Protein AF-A0A256ZTX9-F1 (afdb_monomer_lite)

pLDDT: mean 87.49, std 14.95, range [33.34, 98.69]

Foldseek 3Di:
DCCLLVCLVVQLCVLLPPPCVVVPDPDQLVVVLVVSVCSCQVDPVSVVSLLVVVVVQCVPVLSVVLLLQLLVQCQVVFKDAQVVSQQVSLCSNPVDGADPVDVVSVVVVVSVQSSCCSSLQWVVCCCRPVRMTHGFLLNLLLSVCVVPCPPVDSSVQSHRQQAAPADDAPSLPPPSLVSLLCCLQPHDAPPAQAAEEEEEEADQGTLRCPDPLNVLLVVLCVVVVVPRRYFYWYCDPPNLIDRNSNSRGPPNRHHDDDLVRQDPVSLVVSLQSNLSSCQPHVQVRYNAYEYAYPPSSVVSNCSSCVPPPHHYHYFHHDPVRSVVVSVVSVVSVVD

Radius of gyration: 20.47 Å; chains: 1; bounding box: 55×44×55 Å

Sequence (335 aa):
MKTLTNIMACELVNKLDHDMRNCKKKYRVKSIFYSLLRGIYSSKRKYMLYKDLIKKILNVKQNKRIIITTLNVLASIGPTIKDEVFPILYEKLFSESFHWGKEIHRDKVRRLLNALALLLFIDPYEYFIDKKVILTSMSYVYHHHFQWGNPSNPHIALTFPGEIVLRGNNLFFNEHVKTYHNYLINYWKPLKRKMIALFTPCSGVKPIPRSFMNVKIDGILRKYGLEGYVDRYIVSEPLALIPYRFAYYFPAAHYDYHPSMVSPEERRVYVELLRKVIEDKIARNYDRIVYSLPRFHKRIFEEAISGLDVEAVYVPYNVYYLPKLKETLLRLVRE

Secondary structure (DSSP, 8-state):
-HHHHHHHHHHHHHHTT--GGGTTS---HHHHHHHHHHHHTS-HHHHHHHHHHHHHHHHSHHHHHHHHHHHHHHHHH-SEEHHHHHHHHHHHHHSS---TT-HHHHHHHHHHHHHHHHTTSB-HHHHHHS-EE-B-HHHHHHHHHHHH--SS-GGGGGSPTT---B-SS-GGGSHHHHHHHHIIIII----S--SEEEEEE--SSSSGGGSHHHHHHHHHHHHTTGGGTEEEEEEETTTEEEEGGGTTSTTTTSB---GGG--HHHHHHHHHHHHHHIIIIITTT-SEEEE---HHHHHHHHHHHTTS---EEE---SGGGHHHHHHHHHHHTT-

Structure (mmCIF, N/CA/C/O backbone):
data_AF-A0A256ZTX9-F1
#
_entry.id   AF-A0A256ZTX9-F1
#
loop_
_atom_site.group_PDB
_atom_site.id
_atom_site.type_symbol
_atom_site.label_atom_id
_atom_site.label_alt_id
_atom_site.label_comp_id
_atom_site.label_asym_id
_atom_site.label_entity_id
_atom_site.label_seq_id
_atom_site.pdbx_PDB_ins_code
_atom_site.Cartn_x
_atom_site.Cartn_y
_atom_site.Cartn_z
_atom_site.occupancy
_atom_site.B_iso_or_equiv
_atom_site.auth_seq_id
_atom_site.auth_comp_id
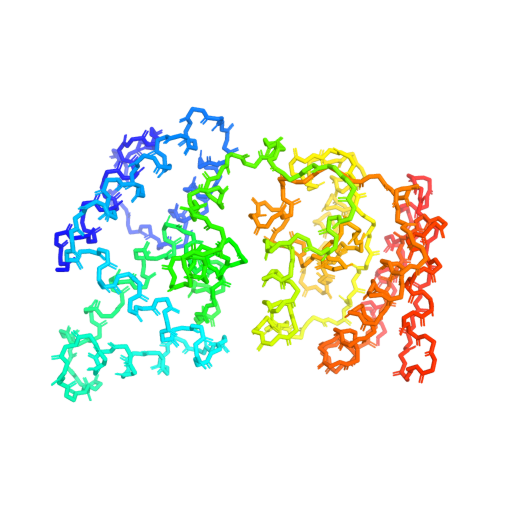_atom_site.auth_asym_id
_atom_site.auth_atom_id
_atom_site.pdbx_PDB_model_num
ATOM 1 N N . MET A 1 1 ? -17.577 4.996 23.615 1.00 47.19 1 MET A N 1
ATOM 2 C CA . MET A 1 1 ? -17.444 4.926 22.135 1.00 47.19 1 MET A CA 1
ATOM 3 C C . MET A 1 1 ? -18.195 6.023 21.383 1.00 47.19 1 MET A C 1
ATOM 5 O O . MET A 1 1 ? -17.583 6.613 20.501 1.00 47.19 1 MET A O 1
ATOM 9 N N . LYS A 1 2 ? -19.450 6.373 21.726 1.00 35.81 2 LYS A N 1
ATOM 10 C CA . LYS A 1 2 ? -20.123 7.571 21.161 1.00 35.81 2 LYS A CA 1
ATOM 11 C C . LYS A 1 2 ? -19.244 8.831 21.259 1.00 35.81 2 LYS A C 1
ATOM 13 O O . LYS A 1 2 ? -19.060 9.512 20.260 1.00 35.81 2 LYS A O 1
ATOM 18 N N . THR A 1 3 ? -18.603 9.040 22.408 1.00 41.06 3 THR A N 1
ATOM 19 C CA . THR A 1 3 ? -17.655 10.137 22.670 1.00 41.06 3 THR A CA 1
ATOM 20 C C . THR A 1 3 ? -16.427 10.085 21.757 1.00 41.06 3 THR A C 1
ATOM 22 O O . THR A 1 3 ? -16.122 11.073 21.111 1.00 41.06 3 THR A O 1
ATOM 25 N N . LEU A 1 4 ? -15.784 8.920 21.604 1.00 44.69 4 LEU A N 1
ATOM 26 C CA . LEU A 1 4 ? -14.630 8.741 20.711 1.00 44.69 4 LEU A CA 1
ATOM 27 C C . LEU A 1 4 ? -14.991 9.079 19.254 1.00 44.69 4 LEU A C 1
ATOM 29 O O . LEU A 1 4 ? -14.330 9.891 18.627 1.00 44.69 4 LEU A O 1
ATOM 33 N N . THR A 1 5 ? -16.094 8.536 18.738 1.00 48.38 5 THR A N 1
ATOM 34 C CA . THR A 1 5 ? -16.492 8.738 17.330 1.00 48.38 5 THR A CA 1
ATOM 35 C C . THR A 1 5 ? -16.974 10.157 17.020 1.00 48.38 5 THR A C 1
ATOM 37 O O . THR A 1 5 ? -16.633 10.695 15.970 1.00 48.38 5 THR A O 1
ATOM 40 N N . ASN A 1 6 ? -17.759 10.767 17.916 1.00 44.19 6 ASN A N 1
ATOM 41 C CA . ASN A 1 6 ? -18.287 12.118 17.709 1.00 44.19 6 ASN A CA 1
ATOM 42 C C . ASN A 1 6 ? -17.194 13.180 17.893 1.00 44.19 6 ASN A C 1
ATOM 44 O O . ASN A 1 6 ? -17.132 14.112 17.100 1.00 44.19 6 ASN A O 1
ATOM 48 N N . ILE A 1 7 ? -16.284 13.005 18.861 1.00 48.44 7 ILE A N 1
ATOM 49 C CA . ILE A 1 7 ? -15.103 13.870 19.005 1.00 48.44 7 ILE A CA 1
ATOM 50 C C . ILE A 1 7 ? -14.217 13.742 17.765 1.00 48.44 7 ILE A C 1
ATOM 52 O O . ILE A 1 7 ? -13.800 14.748 17.211 1.00 48.44 7 ILE A O 1
ATOM 56 N N . MET A 1 8 ? -13.983 12.525 17.269 1.00 53.59 8 MET A N 1
ATOM 57 C CA . MET A 1 8 ? -13.103 12.308 16.120 1.00 53.59 8 MET A CA 1
ATOM 58 C C . MET A 1 8 ? -13.652 12.874 14.813 1.00 53.59 8 MET A C 1
ATOM 60 O O . MET A 1 8 ? -12.899 13.492 14.074 1.00 53.59 8 MET A O 1
ATOM 64 N N . ALA A 1 9 ? -14.939 12.695 14.514 1.00 51.84 9 ALA A N 1
ATOM 65 C CA . ALA A 1 9 ? -15.516 13.237 13.286 1.00 51.84 9 ALA A CA 1
ATOM 66 C C . ALA A 1 9 ? -15.672 14.766 13.357 1.00 51.84 9 ALA A C 1
ATOM 68 O O . ALA A 1 9 ? -15.305 15.455 12.410 1.00 51.84 9 ALA A O 1
ATOM 69 N N . CYS A 1 10 ? -16.156 15.311 14.478 1.00 47.59 10 CYS A N 1
ATOM 70 C CA . CYS A 1 10 ? -16.365 16.752 14.612 1.00 47.59 10 CYS A CA 1
ATOM 71 C C . CYS A 1 10 ? -15.050 17.529 14.783 1.00 47.59 10 CYS A C 1
ATOM 73 O O . CYS A 1 10 ? -14.884 18.552 14.128 1.00 47.59 10 CYS A O 1
ATOM 75 N N . GLU A 1 11 ? -14.085 17.065 15.591 1.00 52.06 11 GLU A N 1
ATOM 76 C CA . GLU A 1 11 ? -12.797 17.768 15.740 1.00 52.06 11 GLU A CA 1
ATOM 77 C C . GLU A 1 11 ? -11.975 17.730 14.447 1.00 52.06 11 GLU A C 1
ATOM 79 O O . GLU A 1 11 ? -11.360 18.734 14.094 1.00 52.06 11 GLU A O 1
ATOM 84 N N . LEU A 1 12 ? -11.967 16.604 13.725 1.00 54.59 12 LEU A N 1
ATOM 85 C CA . LEU A 1 12 ? -11.179 16.452 12.499 1.00 54.59 12 LEU A CA 1
ATOM 86 C C . LEU A 1 12 ? -11.768 17.290 11.357 1.00 54.59 12 LEU A C 1
ATOM 88 O O . LEU A 1 12 ? -11.018 17.910 10.609 1.00 54.59 12 LEU A O 1
ATOM 92 N N . VAL A 1 13 ? -13.096 17.392 11.261 1.00 52.62 13 VAL A N 1
ATOM 93 C CA . VAL A 1 13 ? -13.739 18.241 10.252 1.00 52.62 13 VAL A CA 1
ATOM 94 C C . VAL A 1 13 ? -13.644 19.732 10.607 1.00 52.62 13 VAL A C 1
ATOM 96 O O . VAL A 1 13 ? -13.276 20.525 9.742 1.00 52.62 13 VAL A O 1
ATOM 99 N N . ASN A 1 14 ? -13.859 20.112 11.873 1.00 54.53 14 ASN A N 1
ATOM 100 C CA . ASN A 1 14 ? -13.763 21.512 12.306 1.00 54.53 14 ASN A CA 1
ATOM 101 C C . ASN A 1 14 ? -12.328 22.059 12.213 1.00 54.53 14 ASN A C 1
ATOM 103 O O . ASN A 1 14 ? -12.133 23.212 11.845 1.00 54.53 14 ASN A O 1
ATOM 107 N N . LYS A 1 15 ? -11.302 21.250 12.524 1.00 55.34 15 LYS A N 1
ATOM 108 C CA . LYS A 1 15 ? -9.894 21.694 12.486 1.00 55.34 15 LYS A CA 1
ATOM 109 C C . LYS A 1 15 ? -9.282 21.723 11.085 1.00 55.34 15 LYS A C 1
ATOM 111 O O . LYS A 1 15 ? -8.284 22.410 10.886 1.00 55.34 15 LYS A O 1
ATOM 116 N N . LEU A 1 16 ? -9.827 20.973 10.124 1.00 54.38 16 LEU A N 1
ATOM 117 C CA . LEU A 1 16 ? -9.295 20.918 8.754 1.00 54.38 16 LEU A CA 1
ATOM 118 C C . LEU A 1 16 ? -9.885 21.981 7.814 1.00 54.38 16 LEU A C 1
ATOM 120 O O . LEU A 1 16 ? -9.544 21.979 6.625 1.00 54.38 16 LEU A O 1
ATOM 124 N N . ASP A 1 17 ? -10.680 22.907 8.358 1.00 52.22 17 ASP A N 1
ATOM 125 C CA . ASP A 1 17 ? -11.277 24.042 7.645 1.00 52.22 17 ASP A CA 1
ATOM 126 C C . ASP A 1 17 ? -12.155 23.584 6.470 1.00 52.22 17 ASP A C 1
ATOM 128 O O . ASP A 1 17 ? -12.058 24.066 5.343 1.00 52.22 17 ASP A O 1
ATOM 132 N N . HIS A 1 18 ? -12.960 22.547 6.716 1.00 48.78 18 HIS A N 1
ATOM 133 C CA . HIS A 1 18 ? -14.013 22.128 5.797 1.00 48.78 18 HIS A CA 1
ATOM 134 C C . HIS A 1 18 ? -15.318 22.774 6.247 1.00 48.78 18 HIS A C 1
ATOM 136 O O . HIS A 1 18 ? -15.814 22.475 7.333 1.00 48.78 18 HIS A O 1
ATOM 142 N N . ASP A 1 19 ? -15.868 23.662 5.415 1.00 42.22 19 ASP A N 1
ATOM 143 C CA . ASP A 1 19 ? -17.111 24.369 5.717 1.00 42.22 19 ASP A CA 1
ATOM 144 C C . ASP A 1 19 ? -18.294 23.386 5.777 1.00 42.22 19 ASP A C 1
ATOM 146 O O . ASP A 1 19 ? -18.901 23.005 4.772 1.00 42.22 19 ASP A O 1
ATOM 150 N N . MET A 1 20 ? -18.617 22.949 6.993 1.00 40.97 20 MET A N 1
ATOM 151 C CA . MET A 1 20 ? -19.769 22.100 7.281 1.00 40.97 20 MET A CA 1
ATOM 152 C C . MET A 1 20 ? -21.097 22.863 7.299 1.00 40.97 20 MET A C 1
ATOM 154 O O . MET A 1 20 ? -22.134 22.242 7.544 1.00 40.97 20 MET A O 1
ATOM 158 N N . ARG A 1 21 ? -21.143 24.175 7.015 1.00 41.38 21 ARG A N 1
ATOM 159 C CA . ARG A 1 21 ? -22.412 24.933 7.025 1.00 41.38 21 ARG A CA 1
ATOM 160 C C . ARG A 1 21 ? -23.435 24.414 6.001 1.00 41.38 21 ARG A C 1
ATOM 162 O O . ARG A 1 21 ? -24.628 24.650 6.161 1.00 41.38 21 ARG A O 1
ATOM 169 N N . ASN A 1 22 ? -23.007 23.581 5.044 1.00 38.38 22 ASN A N 1
ATOM 170 C CA . ASN A 1 22 ? -23.867 22.846 4.105 1.00 38.38 22 ASN A CA 1
ATOM 171 C C . ASN A 1 22 ? -24.185 21.377 4.491 1.00 38.38 22 ASN A C 1
ATOM 173 O O . ASN A 1 22 ? -24.780 20.641 3.699 1.00 38.38 22 ASN A O 1
ATOM 177 N N . CYS A 1 23 ? -23.851 20.916 5.702 1.00 39.03 23 CYS A N 1
ATOM 178 C CA . CYS A 1 23 ? -24.039 19.523 6.147 1.00 39.03 23 CYS A CA 1
ATOM 179 C C . CYS A 1 23 ? -25.482 19.110 6.489 1.00 39.03 23 CYS A C 1
ATOM 181 O O . CYS A 1 23 ? -25.696 18.018 7.013 1.00 39.03 23 CYS A O 1
ATOM 183 N N . LYS A 1 24 ? -26.488 19.919 6.125 1.00 33.34 24 LYS A N 1
ATOM 184 C CA . LYS A 1 24 ? -27.908 19.519 6.148 1.00 33.34 24 LYS A CA 1
ATOM 185 C C . LYS A 1 24 ? -28.294 18.549 5.017 1.00 33.34 24 LYS A C 1
ATOM 187 O O . LYS A 1 24 ? -29.383 17.984 5.053 1.00 33.34 24 LYS A O 1
ATOM 192 N N . LYS A 1 25 ? -27.427 18.310 4.024 1.00 34.78 25 LYS A N 1
ATOM 193 C CA . LYS A 1 25 ? -27.652 17.296 2.976 1.00 34.78 25 LYS A CA 1
ATOM 194 C C . LYS A 1 25 ? -26.963 15.978 3.349 1.00 34.78 25 LYS A C 1
ATOM 196 O O . LYS A 1 25 ? -25.811 15.986 3.772 1.00 34.78 25 LYS A O 1
ATOM 201 N N . LYS A 1 26 ? -27.669 14.848 3.178 1.00 34.09 26 LYS A N 1
ATOM 202 C CA . LYS A 1 26 ? -27.170 13.464 3.342 1.00 34.09 26 LYS A CA 1
ATOM 203 C C . LYS A 1 26 ? -25.930 13.226 2.462 1.00 34.09 26 LYS A C 1
ATOM 205 O O . LYS A 1 26 ? -26.033 12.676 1.368 1.00 34.09 26 LYS A O 1
ATOM 210 N N . TYR A 1 27 ? -24.748 13.624 2.918 1.00 41.84 27 TYR A N 1
ATOM 211 C CA . TYR A 1 27 ? -23.507 13.236 2.263 1.00 41.84 27 TYR A CA 1
ATOM 212 C C . TYR A 1 27 ? -23.280 11.744 2.506 1.00 41.84 27 TYR A C 1
ATOM 214 O O . TYR A 1 27 ? -23.277 11.270 3.643 1.00 41.84 27 TYR A O 1
ATOM 222 N N . ARG A 1 28 ? -23.086 10.982 1.426 1.00 54.12 28 ARG A N 1
ATOM 223 C CA . ARG A 1 28 ? -22.598 9.604 1.530 1.00 54.12 28 ARG A CA 1
ATOM 224 C C . ARG A 1 28 ? -21.221 9.680 2.195 1.00 54.12 28 ARG A C 1
ATOM 226 O O . ARG A 1 28 ? -20.366 10.396 1.695 1.00 54.12 28 ARG A O 1
ATOM 233 N N . VAL A 1 29 ? -20.989 8.944 3.285 1.00 55.72 29 VAL A N 1
ATOM 234 C CA . VAL A 1 29 ? -19.735 8.946 4.084 1.00 55.72 29 VAL A CA 1
ATOM 235 C C . VAL A 1 29 ? -18.460 8.936 3.215 1.00 55.72 29 VAL A C 1
ATOM 237 O O . VAL A 1 29 ? -17.474 9.596 3.536 1.00 55.72 29 VAL A O 1
ATOM 240 N N . LYS A 1 30 ? -18.527 8.277 2.051 1.00 56.72 30 LYS A N 1
ATOM 241 C CA . LYS A 1 30 ? -17.509 8.278 0.994 1.00 56.72 30 LYS A CA 1
ATOM 242 C C . LYS A 1 30 ? -17.054 9.683 0.550 1.00 56.72 30 LYS A C 1
ATOM 244 O O . LYS A 1 30 ? -15.856 9.901 0.433 1.00 56.72 30 LYS A O 1
ATOM 249 N N . SER A 1 31 ? -17.952 10.642 0.303 1.00 58.94 31 SER A N 1
ATOM 250 C CA . SER A 1 31 ? -17.576 11.980 -0.196 1.00 58.94 31 SER A CA 1
ATOM 251 C C . SER A 1 31 ? -16.838 12.812 0.853 1.00 58.94 31 SER A C 1
ATOM 253 O O . SER A 1 31 ? -15.860 13.478 0.526 1.00 58.94 31 SER A O 1
ATOM 255 N N . ILE A 1 32 ? -17.262 12.724 2.118 1.00 60.75 32 ILE A N 1
ATOM 256 C CA . ILE A 1 32 ? -16.568 13.349 3.253 1.00 60.75 32 ILE A CA 1
ATOM 257 C C . ILE A 1 32 ? -15.152 12.780 3.352 1.00 60.75 32 ILE A C 1
ATOM 259 O O . ILE A 1 32 ? -14.188 13.525 3.496 1.00 60.75 32 ILE A O 1
ATOM 263 N N . PHE A 1 33 ? -15.018 11.464 3.193 1.00 64.94 33 PHE A N 1
ATOM 264 C CA . PHE A 1 33 ? -13.734 10.790 3.257 1.00 64.94 33 PHE A CA 1
ATOM 265 C C . PHE A 1 33 ? -12.734 11.274 2.181 1.00 64.94 33 PHE A C 1
ATOM 267 O O . PHE A 1 33 ? -11.605 11.628 2.520 1.00 64.94 33 PHE A O 1
ATOM 274 N N . TYR A 1 34 ? -13.137 11.365 0.907 1.00 66.50 34 TYR A N 1
ATOM 275 C CA . TYR A 1 34 ? -12.256 11.884 -0.154 1.00 66.50 34 TYR A CA 1
ATOM 276 C C . TYR A 1 34 ? -11.759 13.301 0.141 1.00 66.50 34 TYR A C 1
ATOM 278 O O . TYR A 1 34 ? -10.576 13.602 -0.034 1.00 66.50 34 TYR A O 1
ATOM 286 N N . SER A 1 35 ? -12.663 14.163 0.602 1.00 66.31 35 SER A N 1
ATOM 287 C CA . SER A 1 35 ? -12.345 15.543 0.966 1.00 66.31 35 SER A CA 1
ATOM 288 C C . SER A 1 35 ? -11.410 15.623 2.173 1.00 66.31 35 SER A C 1
ATOM 290 O O . SER A 1 35 ? -10.512 16.467 2.195 1.00 66.31 35 SER A O 1
ATOM 292 N N . LEU A 1 36 ? -11.573 14.725 3.149 1.00 68.31 36 LEU A N 1
ATOM 293 C CA . LEU A 1 36 ? -10.703 14.625 4.318 1.00 68.31 36 LEU A CA 1
ATOM 294 C C . LEU A 1 36 ? -9.305 14.135 3.951 1.00 68.31 36 LEU A C 1
ATOM 296 O O . LEU A 1 36 ? -8.336 14.786 4.324 1.00 68.31 36 LEU A O 1
ATOM 300 N N . LEU A 1 37 ? -9.178 13.055 3.174 1.00 70.88 37 LEU A N 1
ATOM 301 C CA . LEU A 1 37 ? -7.869 12.550 2.749 1.00 70.88 37 LEU A CA 1
ATOM 302 C C . LEU A 1 37 ? -7.106 13.609 1.936 1.00 70.88 37 LEU A C 1
ATOM 304 O O . LEU A 1 37 ? -5.928 13.859 2.194 1.00 70.88 37 LEU A O 1
ATOM 308 N N . ARG A 1 38 ? -7.785 14.289 0.999 1.00 74.75 38 ARG A N 1
ATOM 309 C CA . ARG A 1 38 ? -7.191 15.411 0.255 1.00 74.75 38 ARG A CA 1
ATOM 310 C C . ARG A 1 38 ? -6.769 16.548 1.185 1.00 74.75 38 ARG A C 1
ATOM 312 O O . ARG A 1 38 ? -5.687 17.093 1.002 1.00 74.75 38 ARG A O 1
ATOM 319 N N . GLY A 1 39 ? -7.589 16.877 2.184 1.00 77.00 39 GLY A N 1
ATOM 320 C CA . GLY A 1 39 ? -7.300 17.927 3.162 1.00 77.00 39 GLY A CA 1
ATOM 321 C C . GLY A 1 39 ? -6.134 17.600 4.100 1.00 77.00 39 GLY A C 1
ATOM 322 O O . GLY A 1 39 ? -5.304 18.468 4.352 1.00 77.00 39 GLY A O 1
ATOM 323 N N . ILE A 1 40 ? -6.023 16.354 4.576 1.00 83.00 40 ILE A N 1
ATOM 324 C CA . ILE A 1 40 ? -4.931 15.900 5.457 1.00 83.00 40 ILE A CA 1
ATOM 325 C C . ILE A 1 40 ? -3.574 16.100 4.770 1.00 83.00 40 ILE A C 1
ATOM 327 O O . ILE A 1 40 ? -2.631 16.579 5.394 1.00 83.00 40 ILE A O 1
ATOM 331 N N . TYR A 1 41 ? -3.482 15.785 3.476 1.00 83.31 41 TYR A N 1
ATOM 332 C CA . TYR A 1 41 ? -2.231 15.864 2.717 1.00 83.31 41 TYR A CA 1
ATOM 333 C C . TYR A 1 41 ? -2.044 17.165 1.921 1.00 83.31 41 TYR A C 1
ATOM 335 O O . TYR A 1 41 ? -1.040 17.297 1.211 1.00 83.31 41 TYR A O 1
ATOM 343 N N . SER A 1 42 ? -2.966 18.132 2.021 1.00 83.56 42 SER A N 1
ATOM 344 C CA . SER A 1 42 ? -2.886 19.371 1.233 1.00 83.56 42 SER A CA 1
ATOM 345 C C . SER A 1 42 ? -1.805 20.329 1.731 1.00 83.56 42 SER A C 1
ATOM 347 O O . SER A 1 42 ? -1.286 21.119 0.952 1.00 83.56 42 SER A O 1
ATOM 349 N N . SER A 1 43 ? -1.462 20.291 3.022 1.00 87.12 43 SER A N 1
ATOM 350 C CA . SER A 1 43 ? -0.361 21.080 3.577 1.00 87.12 43 SER A CA 1
ATOM 351 C C . SER A 1 43 ? 0.224 20.435 4.828 1.00 87.12 43 SER A C 1
ATOM 353 O O . SER A 1 43 ? -0.465 19.726 5.565 1.00 87.12 43 SER A O 1
ATOM 355 N N . LYS A 1 44 ? 1.495 20.743 5.111 1.00 89.62 44 LYS A N 1
ATOM 356 C CA . LYS A 1 44 ? 2.171 20.314 6.342 1.00 89.62 44 LYS A CA 1
ATOM 357 C C . LYS A 1 44 ? 1.410 20.768 7.592 1.00 89.62 44 LYS A C 1
ATOM 359 O O . LYS A 1 44 ? 1.237 19.982 8.516 1.00 89.62 44 LYS A O 1
ATOM 364 N N . ARG A 1 45 ? 0.866 21.994 7.595 1.00 89.94 45 ARG A N 1
ATOM 365 C CA . ARG A 1 45 ? 0.038 22.523 8.696 1.00 89.94 45 ARG A CA 1
ATOM 366 C C . ARG A 1 45 ? -1.184 21.642 8.975 1.00 89.94 45 ARG A C 1
ATOM 368 O O . ARG A 1 45 ? -1.396 21.261 10.122 1.00 89.94 45 ARG A O 1
ATOM 375 N N . LYS A 1 46 ? -1.973 21.299 7.948 1.00 88.06 46 LYS A N 1
ATOM 376 C CA . LYS A 1 46 ? -3.170 20.453 8.119 1.00 88.06 46 LYS A CA 1
ATOM 377 C C . LYS A 1 46 ? -2.806 19.044 8.587 1.00 88.06 46 LYS A C 1
ATOM 379 O O . LYS A 1 46 ? -3.474 18.499 9.463 1.00 88.06 46 LYS A O 1
ATOM 384 N N . TYR A 1 47 ? -1.706 18.493 8.083 1.00 89.81 47 TYR A N 1
ATOM 385 C CA . TYR A 1 47 ? -1.225 17.196 8.542 1.00 89.81 47 TYR A CA 1
ATOM 386 C C . TYR A 1 47 ? -0.770 17.201 10.007 1.00 89.81 47 TYR A C 1
ATOM 388 O O . TYR A 1 47 ? -1.034 16.247 10.734 1.00 89.81 47 TYR A O 1
ATOM 396 N N . MET A 1 48 ? -0.126 18.275 10.474 1.00 89.12 48 MET A N 1
ATOM 397 C CA . MET A 1 48 ? 0.258 18.394 11.884 1.00 89.12 48 MET A CA 1
ATOM 398 C C . MET A 1 48 ? -0.966 18.414 12.806 1.00 89.12 48 MET A C 1
ATOM 400 O O . MET A 1 48 ? -0.966 17.710 13.810 1.00 89.12 48 MET A O 1
ATOM 404 N N . LEU A 1 49 ? -2.053 19.093 12.420 1.00 87.94 49 LEU A N 1
ATOM 405 C CA . LEU A 1 49 ? -3.320 19.040 13.167 1.00 87.94 49 LEU A CA 1
ATOM 406 C C . LEU A 1 49 ? -3.885 17.615 13.254 1.00 87.94 49 LEU A C 1
ATOM 408 O O . LEU A 1 49 ? -4.367 17.198 14.308 1.00 87.94 49 LEU A O 1
ATOM 412 N N . TYR A 1 50 ? -3.803 16.858 12.158 1.00 88.50 50 TYR A N 1
ATOM 413 C CA . TYR A 1 50 ? -4.165 15.442 12.123 1.00 88.50 50 TYR A CA 1
ATOM 414 C C . TYR A 1 50 ? -3.278 14.597 13.058 1.00 88.50 50 TYR A C 1
ATOM 416 O O . TYR A 1 50 ? -3.789 13.815 13.863 1.00 88.50 50 TYR A O 1
ATOM 424 N N . LYS A 1 51 ? -1.955 14.795 13.017 1.00 88.44 51 LYS A N 1
ATOM 425 C CA . LYS A 1 51 ? -0.990 14.111 13.892 1.00 88.44 51 LYS A CA 1
ATOM 426 C C . LYS A 1 51 ? -1.257 14.405 15.371 1.00 88.44 51 LYS A C 1
ATOM 428 O O . LYS A 1 51 ? -1.250 13.485 16.190 1.00 88.44 51 LYS A O 1
ATOM 433 N N . ASP A 1 52 ? -1.515 15.662 15.715 1.00 87.62 52 ASP A N 1
ATOM 434 C CA . ASP A 1 52 ? -1.793 16.088 17.088 1.00 87.62 52 ASP A CA 1
ATOM 435 C C . ASP A 1 52 ? -3.127 15.541 17.596 1.00 87.62 52 ASP A C 1
ATOM 437 O O . ASP A 1 52 ? -3.232 15.139 18.756 1.00 87.62 52 ASP A O 1
ATOM 441 N N . LEU A 1 53 ? -4.132 15.439 16.723 1.00 86.06 53 LEU A N 1
ATOM 442 C CA . LEU A 1 53 ? -5.385 14.765 17.045 1.00 86.06 53 LEU A CA 1
ATOM 443 C C . LEU A 1 53 ? -5.159 13.282 17.371 1.00 86.06 53 LEU A C 1
ATOM 445 O O . LEU A 1 53 ? -5.655 12.811 18.394 1.00 86.06 53 LEU A O 1
ATOM 449 N N . ILE A 1 54 ? -4.373 12.558 16.564 1.00 87.62 54 ILE A N 1
ATOM 450 C CA . ILE A 1 54 ? -4.026 11.158 16.862 1.00 87.62 54 ILE A CA 1
ATOM 451 C C . ILE A 1 54 ? -3.338 11.054 18.223 1.00 87.62 54 ILE A C 1
ATOM 453 O O . ILE A 1 54 ? -3.737 10.232 19.048 1.00 87.62 54 ILE A O 1
ATOM 457 N N . LYS A 1 55 ? -2.346 11.911 18.495 1.00 86.62 55 LYS A N 1
ATOM 458 C CA . LYS A 1 55 ? -1.663 11.943 19.796 1.00 86.62 55 LYS A CA 1
ATOM 459 C C . LYS A 1 55 ? -2.641 12.187 20.946 1.00 86.62 55 LYS A C 1
ATOM 461 O O . LYS A 1 55 ? -2.636 11.430 21.910 1.00 86.62 55 LYS A O 1
ATOM 466 N N . LYS A 1 56 ? -3.525 13.184 20.829 1.00 86.62 56 LYS A N 1
ATOM 467 C CA . LYS A 1 56 ? -4.549 13.494 21.842 1.00 86.62 56 LYS A CA 1
ATOM 468 C C . LYS A 1 56 ? -5.456 12.290 22.112 1.00 86.62 56 LYS A C 1
ATOM 470 O O . LYS A 1 56 ? -5.702 11.961 23.269 1.00 86.62 56 LYS A O 1
ATOM 475 N N . ILE A 1 57 ? -5.922 11.611 21.062 1.00 84.50 57 ILE A N 1
ATOM 476 C CA . ILE A 1 57 ? -6.768 10.417 21.185 1.00 84.50 57 ILE A CA 1
ATOM 477 C C . ILE A 1 57 ? -6.022 9.301 21.917 1.00 84.50 57 ILE A C 1
ATOM 479 O O . ILE A 1 57 ? -6.584 8.696 22.829 1.00 84.50 57 ILE A O 1
ATOM 483 N N . LEU A 1 58 ? -4.770 9.045 21.536 1.00 84.38 58 LEU A N 1
ATOM 484 C CA . LEU A 1 58 ? -3.950 7.966 22.087 1.00 84.38 58 LEU A CA 1
ATOM 485 C C . LEU A 1 58 ? -3.388 8.265 23.484 1.00 84.38 58 LEU A C 1
ATOM 487 O O . LEU A 1 58 ? -3.020 7.330 24.188 1.00 84.38 58 LEU A O 1
ATOM 491 N N . ASN A 1 59 ? -3.365 9.523 23.927 1.00 85.44 59 ASN A N 1
ATOM 492 C CA . ASN A 1 59 ? -3.002 9.873 25.304 1.00 85.44 59 ASN A CA 1
ATOM 493 C C . ASN A 1 59 ? -4.075 9.448 26.320 1.00 85.44 59 ASN A C 1
ATOM 495 O O . ASN A 1 59 ? -3.779 9.248 27.496 1.00 85.44 59 ASN A O 1
ATOM 499 N N . VAL A 1 60 ? -5.320 9.243 25.880 1.00 85.62 60 VAL A N 1
ATOM 500 C CA . VAL A 1 60 ? -6.376 8.696 26.737 1.00 85.62 60 VAL A CA 1
ATOM 501 C C . VAL A 1 60 ? -6.196 7.180 26.856 1.00 85.62 60 VAL A C 1
ATOM 503 O O . VAL A 1 60 ? -6.417 6.446 25.890 1.00 85.62 60 VAL A O 1
ATOM 506 N N . LYS A 1 61 ? -5.857 6.691 28.061 1.00 86.31 61 LYS A N 1
ATOM 507 C CA . LYS A 1 61 ? -5.570 5.267 28.357 1.00 86.31 61 LYS A CA 1
ATOM 508 C C . LYS A 1 61 ? -6.611 4.303 27.773 1.00 86.31 61 LYS A C 1
ATOM 510 O O . LYS A 1 61 ? -6.249 3.307 27.149 1.00 86.31 61 LYS A O 1
ATOM 515 N N . GLN A 1 62 ? -7.898 4.620 27.926 1.00 84.12 62 GLN A N 1
ATOM 516 C CA . GLN A 1 62 ? -8.988 3.785 27.416 1.00 84.12 62 GLN A CA 1
ATOM 517 C C . GLN A 1 62 ? -9.026 3.730 25.882 1.00 84.12 62 GLN A C 1
ATOM 519 O O . GLN A 1 62 ? -9.165 2.653 25.306 1.00 84.12 62 GLN A O 1
ATOM 524 N N . ASN A 1 63 ? -8.868 4.872 25.207 1.00 85.56 63 ASN A N 1
ATOM 525 C CA . ASN A 1 63 ? -8.858 4.936 23.743 1.00 85.56 63 ASN A CA 1
ATOM 526 C C . ASN A 1 63 ? -7.658 4.182 23.178 1.00 85.56 63 ASN A C 1
ATOM 528 O O . ASN A 1 63 ? -7.804 3.399 22.244 1.00 85.56 63 ASN A O 1
ATOM 532 N N . LYS A 1 64 ? -6.489 4.385 23.791 1.00 86.31 64 LYS A N 1
ATOM 533 C CA . LYS A 1 64 ? -5.257 3.677 23.461 1.00 86.31 64 LYS A CA 1
ATOM 534 C C . LYS A 1 64 ? -5.452 2.166 23.537 1.00 86.31 64 LYS A C 1
ATOM 536 O O . LYS A 1 64 ? -5.167 1.474 22.567 1.00 86.31 64 LYS A O 1
ATOM 541 N N . ARG A 1 65 ? -6.011 1.661 24.644 1.00 87.62 65 ARG A N 1
ATOM 542 C CA . ARG A 1 65 ? -6.313 0.231 24.818 1.00 87.62 65 ARG A CA 1
ATOM 543 C C . ARG A 1 65 ? -7.225 -0.294 23.711 1.00 87.62 65 ARG A C 1
ATOM 545 O O . ARG A 1 65 ? -6.910 -1.324 23.124 1.00 87.62 65 ARG A O 1
ATOM 552 N N . ILE A 1 66 ? -8.321 0.406 23.413 1.00 88.88 66 ILE A N 1
ATOM 553 C CA . ILE A 1 66 ? -9.278 0.000 22.370 1.00 88.88 66 ILE A CA 1
ATOM 554 C C . ILE A 1 66 ? -8.602 -0.035 20.997 1.00 88.88 66 ILE A C 1
ATOM 556 O O . ILE A 1 66 ? -8.698 -1.044 20.301 1.00 88.88 66 ILE A O 1
ATOM 560 N N . ILE A 1 67 ? -7.900 1.035 20.613 1.00 90.19 67 ILE A N 1
ATOM 561 C CA . ILE A 1 67 ? -7.258 1.141 19.297 1.00 90.19 67 ILE A CA 1
ATOM 562 C C . ILE A 1 67 ? -6.192 0.061 19.148 1.00 90.19 67 ILE A C 1
ATOM 564 O O . ILE A 1 67 ? -6.261 -0.701 18.195 1.00 90.19 67 ILE A O 1
ATOM 568 N N . ILE A 1 68 ? -5.268 -0.075 20.102 1.00 90.06 68 ILE A N 1
ATOM 569 C CA . ILE A 1 68 ? -4.204 -1.082 20.017 1.00 90.06 68 ILE A CA 1
ATOM 570 C C . ILE A 1 68 ? -4.782 -2.497 19.999 1.00 90.06 68 ILE A C 1
ATOM 572 O O . ILE A 1 68 ? -4.392 -3.286 19.150 1.00 90.06 68 ILE A O 1
ATOM 576 N N . THR A 1 69 ? -5.771 -2.806 20.845 1.00 91.81 69 THR A N 1
ATOM 577 C CA . THR A 1 69 ? -6.444 -4.120 20.808 1.00 91.81 69 THR A CA 1
ATOM 578 C C . THR A 1 69 ? -7.062 -4.380 19.436 1.00 91.81 69 THR A C 1
ATOM 580 O O . THR A 1 69 ? -6.944 -5.477 18.902 1.00 91.81 69 THR A O 1
ATOM 583 N N . THR A 1 70 ? -7.672 -3.358 18.835 1.00 94.69 70 THR A N 1
ATOM 584 C CA . THR A 1 70 ? -8.258 -3.464 17.497 1.00 94.69 70 THR A CA 1
ATOM 585 C C . THR A 1 70 ? -7.189 -3.702 16.438 1.00 94.69 70 THR A C 1
ATOM 587 O O . THR A 1 70 ? -7.347 -4.605 15.628 1.00 94.69 70 THR A O 1
ATOM 590 N N . LEU A 1 71 ? -6.086 -2.946 16.457 1.00 94.88 71 LEU A N 1
ATOM 591 C CA . LEU A 1 71 ? -4.980 -3.142 15.516 1.00 94.88 71 LEU A CA 1
ATOM 592 C C . LEU A 1 71 ? -4.361 -4.538 15.664 1.00 94.88 71 LEU A C 1
ATOM 594 O O . LEU A 1 71 ? -4.121 -5.178 14.648 1.00 94.88 71 LEU A O 1
ATOM 598 N N . ASN A 1 72 ? -4.203 -5.046 16.894 1.00 93.38 72 ASN A N 1
ATOM 599 C CA . ASN A 1 72 ? -3.729 -6.411 17.151 1.00 93.38 72 ASN A CA 1
ATOM 600 C C . ASN A 1 72 ? -4.635 -7.452 16.479 1.00 93.38 72 ASN A C 1
ATOM 602 O O . ASN A 1 72 ? -4.143 -8.325 15.771 1.00 93.38 72 ASN A O 1
ATOM 606 N N . VAL A 1 73 ? -5.955 -7.349 16.685 1.00 95.12 73 VAL A N 1
ATOM 607 C CA . VAL A 1 73 ? -6.926 -8.278 16.085 1.00 95.12 73 VAL A CA 1
ATOM 608 C C . VAL A 1 73 ? -6.898 -8.178 14.565 1.00 95.12 73 VAL A C 1
ATOM 610 O O . VAL A 1 73 ? -6.852 -9.194 13.880 1.00 95.12 73 VAL A O 1
ATOM 613 N N . LEU A 1 74 ? -6.904 -6.959 14.022 1.00 95.94 74 LEU A N 1
ATOM 614 C CA . LEU A 1 74 ? -6.884 -6.752 12.577 1.00 95.94 74 LEU A CA 1
ATOM 615 C C . LEU A 1 74 ? -5.588 -7.257 11.942 1.00 95.94 74 LEU A C 1
ATOM 617 O O . LEU A 1 74 ? -5.641 -7.770 10.830 1.00 95.94 74 LEU A O 1
ATOM 621 N N . ALA A 1 75 ? -4.449 -7.133 12.628 1.00 94.19 75 ALA A N 1
ATOM 622 C CA . ALA A 1 75 ? -3.169 -7.672 12.182 1.00 94.19 75 ALA A CA 1
ATOM 623 C C . ALA A 1 75 ? -3.171 -9.207 12.185 1.00 94.19 75 ALA A C 1
ATOM 625 O O . ALA A 1 75 ? -2.643 -9.800 11.247 1.00 94.19 75 ALA A O 1
ATOM 626 N N . SER A 1 76 ? -3.795 -9.843 13.186 1.00 93.25 76 SER A N 1
ATOM 627 C CA . SER A 1 76 ? -3.834 -11.306 13.301 1.00 93.25 76 SER A CA 1
ATOM 628 C C . SER A 1 76 ? -4.791 -11.978 12.317 1.00 93.25 76 SER A C 1
ATOM 630 O O . SER A 1 76 ? -4.468 -13.040 11.802 1.00 93.25 76 SER A O 1
ATOM 632 N N . ILE A 1 77 ? -5.961 -11.388 12.048 1.00 94.31 77 ILE A N 1
ATOM 633 C CA . ILE A 1 77 ? -6.949 -11.992 11.130 1.00 94.31 77 ILE A CA 1
ATOM 634 C C . ILE A 1 77 ? -6.642 -11.712 9.651 1.00 94.31 77 ILE A C 1
ATOM 636 O O . ILE A 1 77 ? -7.212 -12.345 8.767 1.00 94.31 77 ILE A O 1
ATOM 640 N N . GLY A 1 78 ? -5.752 -10.758 9.367 1.00 93.19 78 GLY A N 1
ATOM 641 C CA . GLY A 1 78 ? -5.427 -10.354 8.003 1.00 93.19 78 GLY A CA 1
ATOM 642 C C . GLY A 1 78 ? -6.492 -9.458 7.346 1.00 93.19 78 GLY A C 1
ATOM 643 O O . GLY A 1 78 ? -7.508 -9.109 7.951 1.00 93.19 78 GLY A O 1
ATOM 644 N N . PRO A 1 79 ? -6.275 -9.044 6.085 1.00 93.38 79 PRO A N 1
ATOM 645 C CA . PRO A 1 79 ? -7.267 -8.290 5.328 1.00 93.38 79 PRO A CA 1
ATOM 646 C C . PRO A 1 79 ? -8.499 -9.148 5.014 1.00 93.38 79 PRO A C 1
ATOM 648 O O . PRO A 1 79 ? -8.381 -10.173 4.328 1.00 93.38 79 PRO A O 1
ATOM 651 N N . THR A 1 80 ? -9.679 -8.698 5.445 1.00 93.25 80 THR A N 1
ATOM 652 C CA . THR A 1 80 ? -10.941 -9.423 5.227 1.00 93.25 80 THR A CA 1
ATOM 653 C C . THR A 1 80 ? -12.143 -8.496 4.997 1.00 93.25 80 THR A C 1
ATOM 655 O O . THR A 1 80 ? -12.019 -7.269 5.036 1.00 93.25 80 THR A O 1
ATOM 658 N N . ILE A 1 81 ? -13.309 -9.068 4.693 1.00 93.38 81 ILE A N 1
ATOM 659 C CA . ILE A 1 81 ? -14.568 -8.344 4.554 1.00 93.38 81 ILE A CA 1
ATOM 660 C C . ILE A 1 81 ? -15.070 -7.845 5.912 1.00 93.38 81 ILE A C 1
ATOM 662 O O . ILE A 1 81 ? -14.906 -8.459 6.960 1.00 93.38 81 ILE A O 1
ATOM 666 N N . LYS A 1 82 ? -15.714 -6.687 5.886 1.00 92.25 82 LYS A N 1
ATOM 667 C CA . LYS A 1 82 ? -16.147 -5.923 7.051 1.00 92.25 82 LYS A CA 1
ATOM 668 C C . LYS A 1 82 ? -17.050 -6.722 7.980 1.00 92.25 82 LYS A C 1
ATOM 670 O O . LYS A 1 82 ? -16.911 -6.580 9.188 1.00 92.25 82 LYS A O 1
ATOM 675 N N . ASP A 1 83 ? -17.955 -7.525 7.438 1.00 93.50 83 ASP A N 1
ATOM 676 C CA . ASP A 1 83 ? -18.960 -8.221 8.242 1.00 93.50 83 ASP A CA 1
ATOM 677 C C . ASP A 1 83 ? -18.340 -9.353 9.083 1.00 93.50 83 ASP A C 1
ATOM 679 O O . ASP A 1 83 ? -18.771 -9.564 10.213 1.00 93.50 83 ASP A O 1
ATOM 683 N N . GLU A 1 84 ? -17.252 -9.977 8.615 1.00 95.00 84 GLU A N 1
ATOM 684 C CA . GLU A 1 84 ? -16.476 -10.966 9.386 1.00 95.00 84 GLU A CA 1
ATOM 685 C C . GLU A 1 84 ? -15.721 -10.334 10.563 1.00 95.00 84 GLU A C 1
ATOM 687 O O . GLU A 1 84 ? -15.520 -10.957 11.603 1.00 95.00 84 GLU A O 1
ATOM 69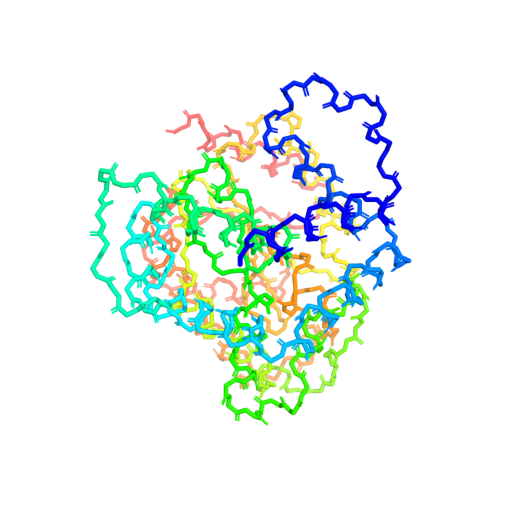2 N N . VAL A 1 85 ? -15.335 -9.062 10.438 1.00 96.06 85 VAL A N 1
ATOM 693 C CA . VAL A 1 85 ? -14.605 -8.341 11.490 1.00 96.06 85 VAL A CA 1
ATOM 694 C C . VAL A 1 85 ? -15.499 -8.022 12.693 1.00 96.06 85 VAL A C 1
ATOM 696 O O . VAL A 1 85 ? -15.010 -7.891 13.816 1.00 96.06 85 VAL A O 1
ATOM 699 N N . PHE A 1 86 ? -16.808 -7.871 12.478 1.00 95.88 86 PHE A N 1
ATOM 700 C CA . PHE A 1 86 ? -17.751 -7.428 13.507 1.00 95.88 86 PHE A CA 1
ATOM 701 C C . PHE A 1 86 ? -17.822 -8.351 14.728 1.00 95.88 86 PHE A C 1
ATOM 703 O O . PHE A 1 86 ? -17.606 -7.835 15.829 1.00 95.88 86 PHE A O 1
ATOM 710 N N . PRO A 1 87 ? -18.098 -9.662 14.582 1.00 96.94 87 PRO A N 1
ATOM 711 C CA . PRO A 1 87 ? -18.130 -10.574 15.722 1.00 96.94 87 PRO A CA 1
ATOM 712 C C . PRO A 1 87 ? -16.800 -10.599 16.472 1.00 96.94 87 PRO A C 1
ATOM 714 O O . PRO A 1 87 ? -16.774 -10.366 17.679 1.00 96.94 87 PRO A O 1
ATOM 717 N N . ILE A 1 88 ? -15.696 -10.748 15.736 1.00 97.12 88 ILE A N 1
ATOM 718 C CA . ILE A 1 88 ? -14.350 -10.902 16.298 1.00 97.12 88 ILE A CA 1
ATOM 719 C C . ILE A 1 88 ? -13.958 -9.676 17.133 1.00 97.12 88 ILE A C 1
ATOM 721 O O . ILE A 1 88 ? -13.506 -9.802 18.273 1.00 97.12 88 ILE A O 1
ATOM 725 N N . LEU A 1 89 ? -14.145 -8.465 16.592 1.00 95.12 89 LEU A N 1
ATOM 726 C CA . LEU A 1 89 ? -13.831 -7.243 17.331 1.00 95.12 89 LEU A CA 1
ATOM 727 C C . LEU A 1 89 ? -14.772 -7.018 18.508 1.00 95.12 89 LEU A C 1
ATOM 729 O O . LEU A 1 89 ? -14.317 -6.550 19.551 1.00 95.12 89 LEU A O 1
ATOM 733 N N . TYR A 1 90 ? -16.066 -7.302 18.352 1.00 93.12 90 TYR A N 1
ATOM 734 C CA . TYR A 1 90 ? -17.026 -7.094 19.429 1.00 93.12 90 TYR A CA 1
ATOM 735 C C . TYR A 1 90 ? -16.681 -7.967 20.637 1.00 93.12 90 TYR A C 1
ATOM 737 O O . TYR A 1 90 ? -16.507 -7.449 21.739 1.00 93.12 90 TYR A O 1
ATOM 745 N N . GLU A 1 91 ? -16.494 -9.264 20.414 1.00 95.62 91 GLU A N 1
ATOM 746 C CA . GLU A 1 91 ? -16.157 -10.218 21.468 1.00 95.62 91 GLU A CA 1
ATOM 747 C C . GLU A 1 91 ? -14.832 -9.862 22.137 1.00 95.62 91 GLU A C 1
ATOM 749 O O . GLU A 1 91 ? -14.748 -9.830 23.365 1.00 95.62 91 GLU A O 1
ATOM 754 N N . LYS A 1 92 ? -13.813 -9.476 21.358 1.00 94.81 92 LYS A N 1
ATOM 755 C CA . LYS A 1 92 ? -12.513 -9.107 21.930 1.00 94.81 92 LYS A CA 1
ATOM 756 C C . LYS A 1 92 ? -12.548 -7.822 22.761 1.00 94.81 92 LYS A C 1
ATOM 758 O O . LYS A 1 92 ? -11.780 -7.695 23.714 1.00 94.81 92 LYS A O 1
ATOM 763 N N . LEU A 1 93 ? -13.375 -6.847 22.383 1.00 90.06 93 LEU A N 1
ATOM 764 C CA . LEU A 1 93 ? -13.416 -5.532 23.031 1.00 90.06 93 LEU A CA 1
ATOM 765 C C . LEU A 1 93 ? -14.389 -5.464 24.209 1.00 90.06 93 LEU A C 1
ATOM 767 O O . LEU A 1 93 ? -14.149 -4.679 25.128 1.00 90.06 93 LEU A O 1
ATOM 771 N N . PHE A 1 94 ? -15.479 -6.231 24.164 1.00 87.38 94 PHE A N 1
ATOM 772 C CA . PHE A 1 94 ? -16.554 -6.174 25.157 1.00 87.38 94 PHE A CA 1
ATOM 773 C C . PHE A 1 94 ? -16.660 -7.432 26.016 1.00 87.38 94 PHE A C 1
ATOM 775 O O . PHE A 1 94 ? -17.362 -7.383 27.018 1.00 87.38 94 PHE A O 1
ATOM 782 N N . SER A 1 95 ? -15.960 -8.519 25.670 1.00 91.19 95 SER A N 1
ATOM 783 C CA . SER A 1 95 ? -16.079 -9.813 26.358 1.00 91.19 95 SER A CA 1
ATOM 784 C C . SER A 1 95 ? -17.528 -10.325 26.402 1.00 91.19 95 SER A C 1
ATOM 786 O O . SER A 1 95 ? -17.971 -10.901 27.389 1.00 91.19 95 SER A O 1
ATOM 788 N N . GLU A 1 96 ? -18.275 -10.087 25.323 1.00 92.00 96 GLU A N 1
ATOM 789 C CA . GLU A 1 96 ? -19.693 -10.416 25.164 1.00 92.00 96 GLU A CA 1
ATOM 790 C C . GLU A 1 96 ? -19.916 -11.057 23.790 1.00 92.00 96 GLU A C 1
ATOM 792 O O . GLU A 1 96 ? -19.352 -10.582 22.803 1.00 92.00 96 GLU A O 1
ATOM 797 N N . SER A 1 97 ? -20.803 -12.054 23.695 1.00 95.75 97 SER A N 1
ATOM 798 C CA . SER A 1 97 ? -21.170 -12.669 22.413 1.00 95.75 97 SER A CA 1
ATOM 799 C C . SER A 1 97 ? -21.827 -11.667 21.467 1.00 95.75 97 SER A C 1
ATOM 801 O O . SER A 1 97 ? -22.757 -10.920 21.818 1.00 95.75 97 SER A O 1
ATOM 803 N N . PHE A 1 98 ? -21.372 -11.670 20.221 1.00 95.62 98 PHE A N 1
ATOM 804 C CA . PHE A 1 98 ? -21.917 -10.790 19.207 1.00 95.62 98 PHE A CA 1
ATOM 805 C C . PHE A 1 98 ? -23.222 -11.331 18.611 1.00 95.62 98 PHE A C 1
ATOM 807 O O . PHE A 1 98 ? -23.351 -12.510 18.315 1.00 95.62 98 PHE A O 1
ATOM 814 N N . HIS A 1 99 ? -24.202 -10.448 18.402 1.00 95.56 99 HIS A N 1
ATOM 815 C CA . HIS A 1 99 ? -25.507 -10.826 17.864 1.00 95.56 99 HIS A CA 1
ATOM 816 C C . HIS A 1 99 ? -25.863 -9.940 16.673 1.00 95.56 99 HIS A C 1
ATOM 818 O O . HIS A 1 99 ? -26.128 -8.745 16.844 1.00 95.56 99 HIS A O 1
ATOM 824 N N . TRP A 1 100 ? -25.938 -10.527 15.471 1.00 94.56 100 TRP A N 1
ATOM 825 C CA . TRP A 1 100 ? -26.221 -9.764 14.251 1.00 94.56 100 TRP A CA 1
ATOM 826 C C . TRP A 1 100 ? -27.600 -9.118 14.246 1.00 94.56 100 TRP A C 1
ATOM 828 O O . TRP A 1 100 ? -27.770 -8.160 13.516 1.00 94.56 100 TRP A O 1
ATOM 838 N N . GLY A 1 101 ? -28.565 -9.559 15.061 1.00 94.88 101 GLY A N 1
ATOM 839 C CA . GLY A 1 101 ? -29.867 -8.895 15.209 1.00 94.88 101 GLY A CA 1
ATOM 840 C C . GLY A 1 101 ? -29.808 -7.580 16.002 1.00 94.88 101 GLY A C 1
ATOM 841 O O . GLY A 1 101 ? -30.569 -6.652 15.726 1.00 94.88 101 GLY A O 1
ATOM 842 N N . LYS A 1 102 ? -28.842 -7.422 16.917 1.00 92.81 102 LYS A N 1
ATOM 843 C CA . LYS A 1 102 ? -28.758 -6.266 17.825 1.00 92.81 102 LYS A CA 1
ATOM 844 C C . LYS A 1 102 ? -28.037 -5.079 17.171 1.00 92.81 102 LYS A C 1
ATOM 846 O O . LYS A 1 102 ? -26.810 -5.058 17.084 1.00 92.81 102 LYS A O 1
ATOM 851 N N . GLU A 1 103 ? -28.778 -4.036 16.779 1.00 90.31 103 GLU A N 1
ATOM 852 C CA . GLU A 1 103 ? -28.191 -2.838 16.139 1.00 90.31 103 GLU A CA 1
ATOM 853 C C . GLU A 1 103 ? -27.125 -2.171 17.012 1.00 90.31 103 GLU A C 1
ATOM 855 O O . GLU A 1 103 ? -26.112 -1.713 16.492 1.00 90.31 103 GLU A O 1
ATOM 860 N N . ILE A 1 104 ? -27.283 -2.193 18.338 1.00 83.25 104 ILE A N 1
ATOM 861 C CA . ILE A 1 104 ? -26.285 -1.635 19.255 1.00 83.25 104 ILE A CA 1
ATOM 862 C C . ILE A 1 104 ? -24.921 -2.343 19.153 1.00 83.25 104 ILE A C 1
ATOM 864 O O . ILE A 1 104 ? -23.889 -1.684 19.287 1.00 83.25 104 ILE A O 1
ATOM 868 N N . HIS A 1 105 ? -24.885 -3.649 18.853 1.00 90.19 105 HIS A N 1
ATOM 869 C CA . HIS A 1 105 ? -23.631 -4.385 18.652 1.00 90.19 105 HIS A CA 1
ATOM 870 C C . HIS A 1 105 ? -22.955 -3.941 17.350 1.00 90.19 105 HIS A C 1
ATOM 872 O O . HIS A 1 105 ? -21.774 -3.583 17.336 1.00 90.19 105 HIS A O 1
ATOM 878 N N . ARG A 1 106 ? -23.730 -3.898 16.258 1.00 90.56 106 ARG A N 1
ATOM 879 C CA . ARG A 1 106 ? -23.249 -3.474 14.937 1.00 90.56 106 ARG A CA 1
ATOM 880 C C . ARG A 1 106 ? -22.770 -2.022 14.952 1.00 90.56 106 ARG A C 1
ATOM 882 O O . ARG A 1 106 ? -21.702 -1.725 14.423 1.00 90.56 106 ARG A O 1
ATOM 889 N N . ASP A 1 107 ? -23.521 -1.119 15.579 1.00 82.12 107 ASP A N 1
ATOM 890 C CA . ASP A 1 107 ? -23.194 0.308 15.653 1.00 82.12 107 ASP A CA 1
ATOM 891 C C . ASP A 1 107 ? -21.891 0.564 16.419 1.00 82.12 107 ASP A C 1
ATOM 893 O O . ASP A 1 107 ? -21.057 1.355 15.974 1.00 82.12 107 ASP A O 1
ATOM 897 N N . LYS A 1 108 ? -21.668 -0.162 17.521 1.00 83.88 108 LYS A N 1
ATOM 898 C CA . LYS A 1 108 ? -20.430 -0.107 18.309 1.00 83.88 108 LYS A CA 1
ATOM 899 C C . LYS A 1 108 ? -19.189 -0.376 17.439 1.00 83.88 108 LYS A C 1
ATOM 901 O O . LYS A 1 108 ? -18.287 0.464 17.401 1.00 83.88 108 LYS A O 1
ATOM 906 N N . VAL A 1 109 ? -19.157 -1.492 16.704 1.00 89.31 109 VAL A N 1
ATOM 907 C CA . VAL A 1 109 ? -18.006 -1.846 15.847 1.00 89.31 109 VAL A CA 1
ATOM 908 C C . VAL A 1 109 ? -17.913 -0.940 14.620 1.00 89.31 109 VAL A C 1
ATOM 910 O O . VAL A 1 109 ? -16.836 -0.448 14.285 1.00 89.31 109 VAL A O 1
ATOM 913 N N . ARG A 1 110 ? -19.046 -0.639 13.976 1.00 89.12 110 ARG A N 1
ATOM 914 C CA . ARG A 1 110 ? -19.108 0.250 12.807 1.00 89.12 110 ARG A CA 1
ATOM 915 C C . ARG A 1 110 ? -18.509 1.624 13.100 1.00 89.12 110 ARG A C 1
ATOM 917 O O . ARG A 1 110 ? -17.756 2.148 12.283 1.00 89.12 110 ARG A O 1
ATOM 924 N N . ARG A 1 111 ? -18.828 2.207 14.258 1.00 82.44 111 ARG A N 1
ATOM 925 C CA . ARG A 1 111 ? -18.272 3.491 14.704 1.00 82.44 111 ARG A CA 1
ATOM 926 C C . ARG A 1 111 ? -16.762 3.429 14.881 1.00 82.44 111 ARG A C 1
ATOM 928 O O . ARG A 1 111 ? -16.068 4.321 14.404 1.00 82.44 111 ARG A O 1
ATOM 935 N N . LEU A 1 112 ? -16.261 2.373 15.514 1.00 87.62 112 LEU A N 1
ATOM 936 C CA . LEU A 1 112 ? -14.829 2.166 15.698 1.00 87.62 112 LEU A CA 1
ATOM 937 C C . LEU A 1 112 ? -14.092 2.054 14.358 1.00 87.62 112 LEU A C 1
ATOM 939 O O . LEU A 1 112 ? -13.116 2.765 14.144 1.00 87.62 112 LEU A O 1
ATOM 943 N N . LEU A 1 113 ? -14.587 1.238 13.426 1.00 91.69 113 LEU A N 1
ATOM 944 C CA . LEU A 1 113 ? -13.970 1.100 12.103 1.00 91.69 113 LEU A CA 1
ATOM 945 C C . LEU A 1 113 ? -14.040 2.401 11.292 1.00 91.69 113 LEU A C 1
ATOM 947 O O . LEU A 1 113 ? -13.059 2.775 10.658 1.00 91.69 113 LEU A O 1
ATOM 951 N N . ASN A 1 114 ? -15.150 3.146 11.368 1.00 86.12 114 ASN A N 1
ATOM 952 C CA . ASN A 1 114 ? -15.233 4.480 10.764 1.00 86.12 114 ASN A CA 1
ATOM 953 C C . ASN A 1 114 ? -14.167 5.422 11.343 1.00 86.12 114 ASN A C 1
ATOM 955 O O . ASN A 1 114 ? -13.507 6.133 10.594 1.00 86.12 114 ASN A O 1
ATOM 959 N N . ALA A 1 115 ? -13.984 5.415 12.664 1.00 83.00 115 ALA A N 1
ATOM 960 C CA . ALA A 1 115 ? -12.952 6.191 13.339 1.00 83.00 115 ALA A CA 1
ATOM 961 C C . ALA A 1 115 ? -11.541 5.797 12.869 1.00 83.00 115 ALA A C 1
ATOM 963 O O . ALA A 1 115 ? -10.747 6.675 12.542 1.00 83.00 115 ALA A O 1
ATOM 964 N N . LEU A 1 116 ? -11.239 4.500 12.762 1.00 90.62 116 LEU A N 1
ATOM 965 C CA . LEU A 1 116 ? -9.949 4.032 12.248 1.00 90.62 116 LEU A CA 1
ATOM 966 C C . LEU A 1 116 ? -9.728 4.423 10.783 1.00 90.62 116 LEU A C 1
ATOM 968 O O . LEU A 1 116 ? -8.625 4.831 10.438 1.00 90.62 116 LEU A O 1
ATOM 972 N N . ALA A 1 117 ? -10.757 4.363 9.934 1.00 88.19 117 ALA A N 1
ATOM 973 C CA . ALA A 1 117 ? -10.660 4.805 8.542 1.00 88.19 117 ALA A CA 1
ATOM 974 C C . ALA A 1 117 ? -10.386 6.315 8.445 1.00 88.19 117 ALA A C 1
ATOM 976 O O . ALA A 1 117 ? -9.581 6.750 7.626 1.00 88.19 117 ALA A O 1
ATOM 977 N N . LEU A 1 118 ? -11.010 7.121 9.312 1.00 79.56 118 LEU A N 1
ATOM 978 C CA . LEU A 1 118 ? -10.768 8.568 9.392 1.00 79.56 118 LEU A CA 1
ATOM 979 C C . LEU A 1 118 ? -9.357 8.903 9.892 1.00 79.56 118 LEU A C 1
ATOM 981 O O . LEU A 1 118 ? -8.774 9.891 9.454 1.00 79.56 118 LEU A O 1
ATOM 985 N N . LEU A 1 119 ? -8.801 8.072 10.776 1.00 85.25 119 LEU A N 1
ATOM 986 C CA . LEU A 1 119 ? -7.412 8.170 11.231 1.00 85.25 119 LEU A CA 1
ATOM 987 C C . LEU A 1 119 ? -6.414 7.475 10.299 1.00 85.25 119 LEU A C 1
ATOM 989 O O . LEU A 1 119 ? -5.256 7.322 10.669 1.00 85.25 119 LEU A O 1
ATOM 993 N N . LEU A 1 120 ? -6.854 7.002 9.128 1.00 88.88 120 LEU A N 1
ATOM 994 C CA . LEU A 1 120 ? -6.024 6.272 8.164 1.00 88.88 120 LEU A CA 1
ATOM 995 C C . LEU A 1 120 ? -5.342 5.029 8.761 1.00 88.88 120 LEU A C 1
ATOM 997 O O . LEU A 1 120 ? -4.340 4.546 8.225 1.00 88.88 120 LEU A O 1
ATOM 1001 N N . PHE A 1 121 ? -5.898 4.504 9.861 1.00 92.44 121 PHE A N 1
ATOM 1002 C CA . PHE A 1 121 ? -5.416 3.284 10.489 1.00 92.44 121 PHE A CA 1
ATOM 1003 C C . PHE A 1 121 ? -5.792 2.041 9.672 1.00 92.44 121 PHE A C 1
ATOM 1005 O O . PHE A 1 121 ? -5.034 1.077 9.565 1.00 92.44 121 PHE A O 1
ATOM 1012 N N . ILE A 1 122 ? -6.966 2.096 9.046 1.00 93.81 122 ILE A N 1
ATOM 1013 C CA . ILE A 1 122 ? -7.378 1.143 8.019 1.00 93.81 122 ILE A CA 1
ATOM 1014 C C . ILE A 1 122 ? -7.506 1.846 6.673 1.00 93.81 122 ILE A C 1
ATOM 1016 O O . ILE A 1 122 ? -7.764 3.050 6.645 1.00 93.81 122 ILE A O 1
ATOM 1020 N N . ASP A 1 123 ? -7.332 1.106 5.576 1.00 90.25 123 ASP A N 1
ATOM 1021 C CA . ASP A 1 123 ? -7.492 1.645 4.230 1.00 90.25 123 ASP A CA 1
ATOM 1022 C C . ASP A 1 123 ? -8.950 2.088 4.026 1.00 90.25 123 ASP A C 1
ATOM 1024 O O . ASP A 1 123 ? -9.877 1.270 4.030 1.00 90.25 123 ASP A O 1
ATOM 1028 N N . PRO A 1 124 ? -9.182 3.392 3.871 1.00 86.88 124 PRO A N 1
ATOM 1029 C CA . PRO A 1 124 ? -10.529 3.928 3.819 1.00 86.88 124 PRO A CA 1
ATOM 1030 C C . PRO A 1 124 ? -11.222 3.685 2.474 1.00 86.88 124 PRO A C 1
ATOM 1032 O O . PRO A 1 124 ? -12.451 3.613 2.429 1.00 86.88 124 PRO A O 1
ATOM 1035 N N . TYR A 1 125 ? -10.469 3.550 1.379 1.00 83.44 125 TYR A N 1
ATOM 1036 C CA . TYR A 1 125 ? -11.046 3.255 0.071 1.00 83.44 125 TYR A CA 1
ATOM 1037 C C . TYR A 1 125 ? -11.658 1.864 0.089 1.00 83.44 125 TYR A C 1
ATOM 1039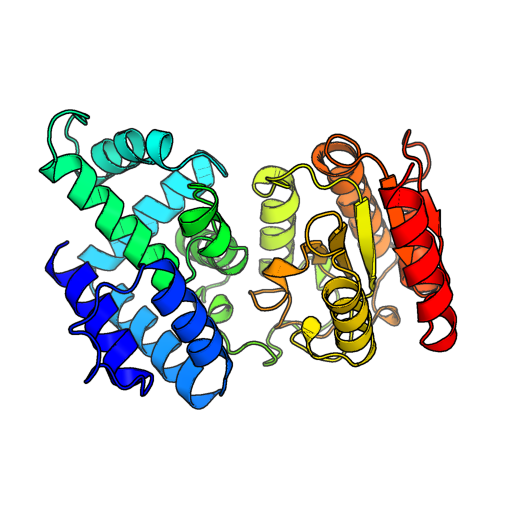 O O . TYR A 1 125 ? -12.843 1.702 -0.191 1.00 83.44 125 TYR A O 1
ATOM 1047 N N . GLU A 1 126 ? -10.870 0.888 0.512 1.00 87.25 126 GLU A N 1
ATOM 1048 C CA . GLU A 1 126 ? -11.285 -0.507 0.604 1.00 87.25 126 GLU A CA 1
ATOM 1049 C C . GLU A 1 126 ? -12.410 -0.679 1.634 1.00 87.25 126 GLU A C 1
ATOM 1051 O O . GLU A 1 126 ? -13.389 -1.385 1.389 1.00 87.25 126 GLU A O 1
ATOM 1056 N N . TYR A 1 127 ? -12.362 0.064 2.742 1.00 90.00 127 TYR A N 1
ATOM 1057 C CA . TYR A 1 127 ? -13.408 0.023 3.761 1.00 90.00 127 TYR A CA 1
ATOM 1058 C C . TYR A 1 127 ? -14.755 0.580 3.292 1.00 90.00 127 TYR A C 1
ATOM 1060 O O . TYR A 1 127 ? -15.795 -0.046 3.519 1.00 90.00 127 TYR A O 1
ATOM 1068 N N . PHE A 1 128 ? -14.774 1.749 2.648 1.00 84.69 128 PHE A N 1
ATOM 1069 C CA . PHE A 1 128 ? -16.032 2.397 2.261 1.00 84.69 128 PHE A CA 1
ATOM 1070 C C . PHE A 1 128 ? -16.580 1.933 0.914 1.00 84.69 128 PHE A C 1
ATOM 1072 O O . PHE A 1 128 ? -17.791 2.011 0.707 1.00 84.69 128 PHE A O 1
ATOM 1079 N N . ILE A 1 129 ? -15.716 1.509 -0.009 1.00 82.38 129 ILE A N 1
ATOM 1080 C CA . ILE A 1 129 ? -16.117 1.102 -1.360 1.00 82.38 129 ILE A CA 1
ATOM 1081 C C . ILE A 1 129 ? -16.339 -0.403 -1.400 1.00 82.38 129 ILE A C 1
ATOM 1083 O O . ILE A 1 129 ? -17.396 -0.848 -1.838 1.00 82.38 129 ILE A O 1
ATOM 1087 N N . ASP A 1 130 ? -15.379 -1.163 -0.885 1.00 83.06 130 ASP A N 1
ATOM 1088 C CA . ASP A 1 130 ? -15.325 -2.613 -1.075 1.00 83.06 130 ASP A CA 1
ATOM 1089 C C . ASP A 1 130 ? -15.739 -3.392 0.166 1.00 83.06 130 ASP A C 1
ATOM 1091 O O . ASP A 1 130 ? -15.760 -4.621 0.154 1.00 83.06 130 ASP A O 1
ATOM 1095 N N . LYS A 1 131 ? -16.098 -2.674 1.239 1.00 90.19 131 LYS A N 1
ATOM 1096 C CA . LYS A 1 131 ? -16.427 -3.244 2.545 1.00 90.19 131 LYS A CA 1
ATOM 1097 C C . LYS A 1 131 ? -15.313 -4.172 3.035 1.00 90.19 131 LYS A C 1
ATOM 1099 O O . LYS A 1 131 ? -15.610 -5.195 3.635 1.00 90.19 131 LYS A O 1
ATOM 1104 N N . LYS A 1 132 ? -14.044 -3.833 2.796 1.00 91.81 132 LYS A N 1
ATOM 1105 C CA . LYS A 1 132 ? -12.879 -4.590 3.275 1.00 91.81 132 LYS A CA 1
ATOM 1106 C C . LYS A 1 132 ? -12.145 -3.819 4.357 1.00 91.81 132 LYS A C 1
ATOM 1108 O O . LYS A 1 132 ? -11.978 -2.610 4.271 1.00 91.81 132 LYS A O 1
ATOM 1113 N N . VAL A 1 133 ? -11.701 -4.509 5.394 1.00 94.31 133 VAL A N 1
ATOM 1114 C CA . VAL A 1 133 ? -10.918 -3.921 6.480 1.00 94.31 133 VAL A CA 1
ATOM 1115 C C . VAL A 1 133 ? -9.477 -4.370 6.315 1.00 94.31 133 VAL A C 1
ATOM 1117 O O . VAL A 1 133 ? -9.185 -5.562 6.279 1.00 94.31 133 VAL A O 1
ATOM 1120 N N . ILE A 1 134 ? -8.580 -3.398 6.187 1.00 93.56 134 ILE A N 1
ATOM 1121 C CA . ILE A 1 134 ? -7.165 -3.625 5.901 1.00 93.56 134 ILE A CA 1
ATOM 1122 C C . ILE A 1 134 ? -6.382 -2.600 6.686 1.00 93.56 134 ILE A C 1
ATOM 1124 O O . ILE A 1 134 ? -6.683 -1.416 6.580 1.00 93.56 134 ILE A O 1
ATOM 1128 N N . LEU A 1 135 ? -5.349 -3.010 7.406 1.00 95.62 135 LEU A N 1
ATOM 1129 C CA . LEU A 1 135 ? -4.391 -2.066 7.961 1.00 95.62 135 LEU A CA 1
ATOM 1130 C C . LEU A 1 135 ? -3.601 -1.384 6.838 1.00 95.62 135 LEU A C 1
ATOM 1132 O O . LEU A 1 135 ? -3.101 -2.036 5.914 1.00 95.62 135 LEU A O 1
ATOM 1136 N N . THR A 1 136 ? -3.449 -0.064 6.934 1.00 94.50 136 THR A N 1
ATOM 1137 C CA . THR A 1 136 ? -2.461 0.636 6.102 1.00 94.50 136 THR A CA 1
ATOM 1138 C C . THR A 1 136 ? -1.051 0.234 6.542 1.00 94.50 136 THR A C 1
ATOM 1140 O O . THR A 1 136 ? -0.843 -0.152 7.695 1.00 94.50 136 THR A O 1
ATOM 1143 N N . SER A 1 137 ? -0.060 0.353 5.654 1.00 94.12 137 SER A N 1
ATOM 1144 C CA . SER A 1 137 ? 1.338 0.047 6.001 1.00 94.12 137 SER A CA 1
ATOM 1145 C C . SER A 1 137 ? 1.828 0.872 7.194 1.00 94.12 137 SER A C 1
ATOM 1147 O O . SER A 1 137 ? 2.470 0.341 8.094 1.00 94.12 137 SER A O 1
ATOM 1149 N N . MET A 1 138 ? 1.434 2.149 7.251 1.00 93.31 138 MET A N 1
ATOM 1150 C CA . MET A 1 138 ? 1.696 3.042 8.382 1.00 93.31 138 MET A CA 1
ATOM 1151 C C . MET A 1 138 ? 1.212 2.437 9.700 1.00 93.31 138 MET A C 1
ATOM 1153 O O . MET A 1 138 ? 1.898 2.518 10.711 1.00 93.31 138 MET A O 1
ATOM 1157 N N . SER A 1 139 ? 0.033 1.827 9.685 1.00 93.56 139 SER A N 1
ATOM 1158 C CA . SER A 1 139 ? -0.650 1.332 10.881 1.00 93.56 139 SER A CA 1
ATOM 1159 C C . SER A 1 139 ? -0.104 0.011 11.347 1.00 93.56 139 SER A C 1
ATOM 1161 O O . SER A 1 139 ? 0.034 -0.185 12.546 1.00 93.56 139 SER A O 1
ATOM 1163 N N . TYR A 1 140 ? 0.236 -0.861 10.400 1.00 93.50 140 TYR A N 1
ATOM 1164 C CA . TYR A 1 140 ? 0.925 -2.106 10.692 1.00 93.50 140 TYR A CA 1
ATOM 1165 C C . TYR A 1 140 ? 2.277 -1.827 11.353 1.00 93.50 140 TYR A C 1
ATOM 1167 O O . TYR A 1 140 ? 2.580 -2.376 12.405 1.00 93.50 140 TYR A O 1
ATOM 1175 N N . VAL A 1 141 ? 3.044 -0.881 10.801 1.00 90.81 141 VAL A N 1
ATOM 1176 C CA . VAL A 1 141 ? 4.320 -0.454 11.387 1.00 90.81 141 VAL A CA 1
ATOM 1177 C C . VAL A 1 141 ? 4.119 0.228 12.747 1.00 90.81 141 VAL A C 1
ATOM 1179 O O . VAL A 1 141 ? 4.831 -0.070 13.703 1.00 90.81 141 VAL A O 1
ATOM 1182 N N . TYR A 1 142 ? 3.124 1.112 12.865 1.00 89.06 142 TYR A N 1
ATOM 1183 C CA . TYR A 1 142 ? 2.793 1.792 14.120 1.00 89.06 142 TYR A CA 1
ATOM 1184 C C . TYR A 1 142 ? 2.456 0.800 15.241 1.00 89.06 142 TYR A C 1
ATOM 1186 O O . TYR A 1 142 ? 2.981 0.902 16.348 1.00 89.06 142 TYR A O 1
ATOM 1194 N N . HIS A 1 143 ? 1.574 -0.157 14.948 1.00 86.69 143 HIS A N 1
ATOM 1195 C CA . HIS A 1 143 ? 1.128 -1.200 15.867 1.00 86.69 143 HIS A CA 1
ATOM 1196 C C . HIS A 1 143 ? 2.273 -2.122 16.286 1.00 86.69 143 HIS A C 1
ATOM 1198 O O . HIS A 1 143 ? 2.445 -2.340 17.484 1.00 86.69 143 HIS A O 1
ATOM 1204 N N . HIS A 1 144 ? 3.081 -2.580 15.329 1.00 85.75 144 HIS A N 1
ATOM 1205 C CA . HIS A 1 144 ? 4.222 -3.452 15.583 1.00 85.75 144 HIS A CA 1
ATOM 1206 C C . HIS A 1 144 ? 5.153 -2.825 16.631 1.00 85.75 144 HIS A C 1
ATOM 1208 O O . HIS A 1 144 ? 5.357 -3.352 17.724 1.00 85.75 144 HIS A O 1
ATOM 1214 N N . HIS A 1 145 ? 5.641 -1.616 16.369 1.00 82.38 145 HIS A N 1
ATOM 1215 C CA . HIS A 1 145 ? 6.572 -0.956 17.285 1.00 82.38 145 HIS A CA 1
ATOM 1216 C C . HIS A 1 145 ? 5.935 -0.548 18.613 1.00 82.38 145 HIS A C 1
ATOM 1218 O O . HIS A 1 145 ? 6.617 -0.487 19.634 1.00 82.38 145 HIS A O 1
ATOM 1224 N N . PHE A 1 146 ? 4.619 -0.329 18.629 1.00 78.69 146 PHE A N 1
ATOM 1225 C CA . PHE A 1 146 ? 3.890 -0.130 19.871 1.00 78.69 146 PHE A CA 1
ATOM 1226 C C . PHE A 1 146 ? 3.891 -1.388 20.761 1.00 78.69 146 PHE A C 1
ATOM 1228 O O . PHE A 1 146 ? 4.024 -1.262 21.976 1.00 78.69 146 PHE A O 1
ATOM 1235 N N . GLN A 1 147 ? 3.739 -2.586 20.187 1.00 71.38 147 GLN A N 1
ATOM 1236 C CA . GLN A 1 147 ? 3.708 -3.839 20.950 1.00 71.38 147 GLN A CA 1
ATOM 1237 C C . GLN A 1 147 ? 5.088 -4.290 21.432 1.00 71.38 147 GLN A C 1
ATOM 1239 O O . GLN A 1 147 ? 5.209 -4.757 22.561 1.00 71.38 147 GLN A O 1
ATOM 1244 N N . TRP A 1 148 ? 6.108 -4.164 20.582 1.00 66.19 148 TRP A N 1
ATOM 1245 C CA . TRP A 1 148 ? 7.427 -4.756 20.828 1.00 66.19 148 TRP A CA 1
ATOM 1246 C C . TRP A 1 148 ? 8.454 -3.791 21.432 1.00 66.19 148 TRP A C 1
ATOM 1248 O O . TRP A 1 148 ? 9.580 -4.195 21.701 1.00 66.19 148 TRP A O 1
ATOM 1258 N N . GLY A 1 149 ? 8.098 -2.519 21.648 1.00 62.34 149 GLY A N 1
ATOM 1259 C CA . GLY A 1 149 ? 8.985 -1.532 22.279 1.00 62.34 149 GLY A CA 1
ATOM 1260 C C . GLY A 1 149 ? 10.251 -1.201 21.475 1.00 62.34 149 GLY A C 1
ATOM 1261 O O . GLY A 1 149 ? 11.130 -0.511 21.985 1.00 62.34 149 GLY A O 1
ATOM 1262 N N . ASN A 1 150 ? 10.344 -1.668 20.227 1.00 57.47 150 ASN A N 1
ATOM 1263 C CA . ASN A 1 150 ? 11.507 -1.517 19.363 1.00 57.47 150 ASN A CA 1
ATOM 1264 C C . ASN A 1 150 ? 11.081 -1.185 17.916 1.00 57.47 150 ASN A C 1
ATOM 1266 O O . ASN A 1 150 ? 10.347 -1.989 17.330 1.00 57.47 150 ASN A O 1
ATOM 1270 N N . PRO A 1 151 ? 11.513 -0.042 17.334 1.00 58.69 151 PRO A N 1
ATOM 1271 C CA . PRO A 1 151 ? 12.215 1.048 17.997 1.00 58.69 151 PRO A CA 1
ATOM 1272 C C . PRO A 1 151 ? 11.251 1.846 18.883 1.00 58.69 151 PRO A C 1
ATOM 1274 O O . PRO A 1 151 ? 10.031 1.819 18.717 1.00 58.69 151 PRO A O 1
ATOM 1277 N N . SER A 1 152 ? 11.817 2.589 19.826 1.00 62.25 152 SER A N 1
ATOM 1278 C CA . SER A 1 152 ? 11.124 3.232 20.948 1.00 62.25 152 SER A CA 1
ATOM 1279 C C . SER A 1 152 ? 10.099 4.317 20.570 1.00 62.25 152 SER A C 1
ATOM 1281 O O . SER A 1 152 ? 9.395 4.818 21.447 1.00 62.25 152 SER A O 1
ATOM 1283 N N . ASN A 1 153 ? 9.958 4.679 19.287 1.00 76.25 153 ASN A N 1
ATOM 1284 C CA . ASN A 1 153 ? 9.052 5.741 18.847 1.00 76.25 153 ASN A CA 1
ATOM 1285 C C . ASN A 1 153 ? 8.120 5.328 17.685 1.00 76.25 153 ASN A C 1
ATOM 1287 O O . ASN A 1 153 ? 8.414 5.623 16.523 1.00 76.25 153 ASN A O 1
ATOM 1291 N N . PRO A 1 154 ? 6.932 4.757 17.963 1.00 80.75 154 PRO A N 1
ATOM 1292 C CA . PRO A 1 154 ? 5.952 4.430 16.923 1.00 80.75 154 PRO A CA 1
ATOM 1293 C C . PRO A 1 154 ? 5.405 5.676 16.200 1.00 80.75 154 PRO A C 1
ATOM 1295 O O . PRO A 1 154 ? 4.901 5.581 15.082 1.00 80.75 154 PRO A O 1
ATOM 1298 N N . HIS A 1 155 ? 5.527 6.877 16.781 1.00 85.06 155 HIS A N 1
ATOM 1299 C CA . HIS A 1 155 ? 5.015 8.109 16.172 1.00 85.06 155 HIS A CA 1
ATOM 1300 C C . HIS A 1 155 ? 5.788 8.560 14.931 1.00 85.06 155 HIS A C 1
ATOM 1302 O O . HIS A 1 155 ? 5.290 9.431 14.213 1.00 85.06 155 HIS A O 1
ATOM 1308 N N . ILE A 1 156 ? 6.954 7.971 14.645 1.00 89.06 156 ILE A N 1
ATOM 1309 C CA . ILE A 1 156 ? 7.677 8.204 13.390 1.00 89.06 156 ILE A CA 1
ATOM 1310 C C . ILE A 1 156 ? 6.826 7.836 12.168 1.00 89.06 156 ILE A C 1
ATOM 1312 O O . ILE A 1 156 ? 6.873 8.544 11.163 1.00 89.06 156 ILE A O 1
ATOM 1316 N N . ALA A 1 157 ? 5.951 6.829 12.287 1.00 90.19 157 ALA A N 1
ATOM 1317 C CA . ALA A 1 157 ? 5.028 6.445 11.224 1.00 90.19 157 ALA A CA 1
ATOM 1318 C C . ALA A 1 157 ? 3.997 7.546 10.903 1.00 90.19 157 ALA A C 1
ATOM 1320 O O . ALA A 1 157 ? 3.473 7.609 9.796 1.00 90.19 157 ALA A O 1
ATOM 1321 N N . LEU A 1 158 ? 3.747 8.462 11.846 1.00 90.56 158 LEU A N 1
ATOM 1322 C CA . LEU A 1 158 ? 2.830 9.596 11.698 1.00 90.56 158 LEU A CA 1
ATOM 1323 C C . LEU A 1 158 ? 3.546 10.874 11.234 1.00 90.56 158 LEU A C 1
ATOM 1325 O O . LEU A 1 158 ? 3.054 11.978 11.459 1.00 90.56 158 LEU A O 1
ATOM 1329 N N . THR A 1 159 ? 4.737 10.766 10.653 1.00 91.81 159 THR A N 1
ATOM 1330 C CA . THR A 1 159 ? 5.497 11.905 10.114 1.00 91.81 159 THR A CA 1
ATOM 1331 C C . THR A 1 159 ? 4.863 12.421 8.818 1.00 91.81 159 THR A C 1
ATOM 1333 O O . THR A 1 159 ? 4.185 11.660 8.123 1.00 91.81 159 THR A O 1
ATOM 1336 N N . PHE A 1 160 ? 5.012 13.711 8.490 1.00 92.50 160 PHE A N 1
ATOM 1337 C CA . PHE A 1 160 ? 4.414 14.271 7.271 1.00 92.50 160 PHE A CA 1
ATOM 1338 C C . PHE A 1 160 ? 5.011 13.604 6.024 1.00 92.50 160 PHE A C 1
ATOM 1340 O O . PHE A 1 160 ? 6.233 13.511 5.927 1.00 92.50 160 PHE A O 1
ATOM 1347 N N . PRO A 1 161 ? 4.202 13.116 5.065 1.00 92.44 161 PRO A N 1
ATOM 1348 C CA . PRO A 1 161 ? 4.740 12.503 3.855 1.00 92.44 161 PRO A CA 1
ATOM 1349 C C . PRO A 1 161 ? 5.634 13.471 3.075 1.00 92.44 161 PRO A C 1
ATOM 1351 O O . PRO A 1 161 ? 5.224 14.592 2.770 1.00 92.44 161 PRO A O 1
ATOM 1354 N N . GLY A 1 162 ? 6.840 13.019 2.729 1.00 92.44 162 GLY A N 1
ATOM 1355 C CA . GLY A 1 162 ? 7.898 13.848 2.150 1.00 92.44 162 GLY A CA 1
ATOM 1356 C C . GLY A 1 162 ? 8.960 14.296 3.158 1.00 92.44 162 GLY A C 1
ATOM 1357 O O . GLY A 1 162 ? 10.052 14.674 2.746 1.00 92.44 162 GLY A O 1
ATOM 1358 N N . GLU A 1 163 ? 8.697 14.218 4.466 1.00 94.88 163 GLU A N 1
ATOM 1359 C CA . GLU A 1 163 ? 9.748 14.377 5.474 1.00 94.88 163 GLU A CA 1
ATOM 1360 C C . GLU A 1 163 ? 10.526 13.072 5.620 1.00 94.88 163 GLU A C 1
ATOM 1362 O O . GLU A 1 163 ? 9.996 12.038 6.034 1.00 94.88 163 GLU A O 1
ATOM 1367 N N . ILE A 1 164 ? 11.806 13.130 5.270 1.00 95.62 164 ILE A N 1
ATOM 1368 C CA . ILE A 1 164 ? 12.677 11.962 5.274 1.00 95.62 164 ILE A CA 1
ATOM 1369 C C . ILE A 1 164 ? 13.214 11.710 6.681 1.00 95.62 164 ILE A C 1
ATOM 1371 O O . ILE A 1 164 ? 14.030 12.490 7.179 1.00 95.62 164 ILE A O 1
ATOM 1375 N N . VAL A 1 165 ? 12.805 10.587 7.267 1.00 94.75 165 VAL A N 1
ATOM 1376 C CA . VAL A 1 165 ? 13.200 10.126 8.609 1.00 94.75 165 VAL A CA 1
ATOM 1377 C C . VAL A 1 165 ? 13.907 8.767 8.600 1.00 94.75 165 VAL A C 1
ATOM 1379 O O . VAL A 1 165 ? 14.433 8.357 9.628 1.00 94.75 165 VAL A O 1
ATOM 1382 N N . LEU A 1 166 ? 13.965 8.084 7.452 1.00 94.44 166 LEU A N 1
ATOM 1383 C CA . LEU A 1 166 ? 14.783 6.887 7.238 1.00 94.44 166 LEU A CA 1
ATOM 1384 C C . LEU A 1 166 ? 15.922 7.230 6.268 1.00 94.44 166 LEU A C 1
ATOM 1386 O O . LEU A 1 166 ? 15.670 7.526 5.100 1.00 94.44 166 LEU A O 1
ATOM 1390 N N . ARG A 1 167 ? 17.164 7.236 6.761 1.00 93.12 167 ARG A N 1
ATOM 1391 C CA . ARG A 1 167 ? 18.378 7.591 6.005 1.00 93.12 167 ARG A CA 1
ATOM 1392 C C . ARG A 1 167 ? 19.553 6.726 6.445 1.00 93.12 167 ARG A C 1
ATOM 1394 O O . ARG A 1 167 ? 19.545 6.208 7.559 1.00 93.12 167 ARG A O 1
ATOM 1401 N N . GLY A 1 168 ? 20.582 6.671 5.607 1.00 90.00 168 GLY A N 1
ATOM 1402 C CA . GLY A 1 168 ? 21.847 6.006 5.906 1.00 90.00 168 GLY A CA 1
ATOM 1403 C C . GLY A 1 168 ? 22.051 4.737 5.089 1.00 90.00 168 GLY A C 1
ATOM 1404 O O . GLY A 1 168 ? 21.321 4.468 4.137 1.00 90.00 168 GLY A O 1
ATOM 1405 N N . ASN A 1 169 ? 23.073 3.976 5.461 1.00 90.06 169 ASN A N 1
ATOM 1406 C CA . ASN A 1 169 ? 23.402 2.703 4.827 1.00 90.06 169 ASN A CA 1
ATOM 1407 C C . ASN A 1 169 ? 22.539 1.577 5.407 1.00 90.06 169 ASN A C 1
ATOM 1409 O O . ASN A 1 169 ? 21.943 1.735 6.474 1.00 90.06 169 ASN A O 1
ATOM 1413 N N . ASN A 1 170 ? 22.511 0.424 4.736 1.00 93.06 170 ASN A N 1
ATOM 1414 C CA . ASN A 1 170 ? 21.912 -0.801 5.273 1.00 93.06 170 ASN A CA 1
ATOM 1415 C C . ASN A 1 170 ? 20.410 -0.679 5.598 1.00 93.06 170 ASN A C 1
ATOM 1417 O O . ASN A 1 170 ? 19.907 -1.337 6.513 1.00 93.06 170 ASN A O 1
ATOM 1421 N N . LEU A 1 171 ? 19.666 0.178 4.880 1.00 95.75 171 LEU A N 1
ATOM 1422 C CA . LEU A 1 171 ? 18.264 0.448 5.211 1.00 95.75 171 LEU A CA 1
ATOM 1423 C C . LEU A 1 171 ? 17.343 -0.752 4.995 1.00 95.75 171 LEU A C 1
ATOM 1425 O O . LEU A 1 171 ? 16.294 -0.795 5.631 1.00 95.75 171 LEU A O 1
ATOM 1429 N N . PHE A 1 172 ? 17.718 -1.742 4.181 1.00 96.75 172 PHE A N 1
ATOM 1430 C CA . PHE A 1 172 ? 16.976 -3.009 4.118 1.00 96.75 172 PHE A CA 1
ATOM 1431 C C . PHE A 1 172 ? 16.888 -3.697 5.485 1.00 96.75 172 PHE A C 1
ATOM 1433 O O . PHE A 1 172 ? 15.899 -4.364 5.777 1.00 96.75 172 PHE A O 1
ATOM 1440 N N . PHE A 1 173 ? 17.891 -3.490 6.343 1.00 95.31 173 PHE A N 1
ATOM 1441 C CA . PHE A 1 173 ? 17.963 -4.076 7.676 1.00 95.31 173 PHE A CA 1
ATOM 1442 C C . PHE A 1 173 ? 17.446 -3.147 8.781 1.00 95.31 173 PHE A C 1
ATOM 1444 O O . PHE A 1 173 ? 17.494 -3.508 9.957 1.00 95.31 173 PHE A O 1
ATOM 1451 N N . ASN A 1 174 ? 16.925 -1.969 8.433 1.00 93.50 174 ASN A N 1
ATOM 1452 C CA . ASN A 1 174 ? 16.268 -1.095 9.396 1.00 93.50 174 ASN A CA 1
ATOM 1453 C C . ASN A 1 174 ? 14.959 -1.731 9.899 1.00 93.50 174 ASN A C 1
ATOM 1455 O O . ASN A 1 174 ? 14.168 -2.239 9.108 1.00 93.50 174 ASN A O 1
ATOM 1459 N N . GLU A 1 175 ? 14.679 -1.644 11.200 1.00 91.81 175 GLU A N 1
ATOM 1460 C CA . GLU A 1 175 ? 13.507 -2.291 11.813 1.00 91.81 175 GLU A CA 1
ATOM 1461 C C . GLU A 1 175 ? 12.162 -1.828 11.230 1.00 91.81 175 GLU A C 1
ATOM 1463 O O . GLU A 1 175 ? 11.247 -2.635 11.059 1.00 91.81 175 GLU A O 1
ATOM 1468 N N . HIS A 1 176 ? 12.033 -0.556 10.840 1.00 93.38 176 HIS A N 1
ATOM 1469 C CA . HIS A 1 176 ? 10.826 -0.069 10.164 1.00 93.38 176 HIS A CA 1
ATOM 1470 C C . HIS A 1 176 ? 10.653 -0.677 8.771 1.00 93.38 176 HIS A C 1
ATOM 1472 O O . HIS A 1 176 ? 9.531 -0.961 8.345 1.00 93.38 176 HIS A O 1
ATOM 1478 N N . VAL A 1 177 ? 11.765 -0.874 8.061 1.00 95.56 177 VAL A N 1
ATOM 1479 C CA . VAL A 1 177 ? 11.790 -1.453 6.717 1.00 95.56 177 VAL A CA 1
ATOM 1480 C C . VAL A 1 177 ? 11.511 -2.953 6.780 1.00 95.56 177 VAL A C 1
ATOM 1482 O O . VAL A 1 177 ? 10.619 -3.414 6.075 1.00 95.56 177 VAL A O 1
ATOM 1485 N N . LYS A 1 178 ? 12.138 -3.689 7.707 1.00 95.44 178 LYS A N 1
ATOM 1486 C CA . LYS A 1 178 ? 11.819 -5.103 7.970 1.00 95.44 178 LYS A CA 1
ATOM 1487 C C . LYS A 1 178 ? 10.353 -5.299 8.343 1.00 95.44 178 LYS A C 1
ATOM 1489 O O . LYS A 1 178 ? 9.695 -6.205 7.838 1.00 95.44 178 LYS A O 1
ATOM 1494 N N . THR A 1 179 ? 9.807 -4.417 9.182 1.00 94.50 179 THR A N 1
ATOM 1495 C CA . THR A 1 179 ? 8.382 -4.452 9.547 1.00 94.50 179 THR A CA 1
ATOM 1496 C C . THR A 1 179 ? 7.488 -4.227 8.327 1.00 94.50 179 THR A C 1
ATOM 1498 O O . THR A 1 179 ? 6.448 -4.871 8.186 1.00 94.50 179 THR A O 1
ATOM 1501 N N . TYR A 1 180 ? 7.895 -3.348 7.408 1.00 96.50 180 TYR A N 1
ATOM 1502 C CA . TYR A 1 180 ? 7.201 -3.165 6.137 1.00 96.50 180 TYR A CA 1
ATOM 1503 C C . TYR A 1 180 ? 7.318 -4.384 5.214 1.00 96.50 180 TYR A C 1
ATOM 1505 O O . TYR A 1 180 ? 6.331 -4.768 4.591 1.00 96.50 180 TYR A O 1
ATOM 1513 N N . HIS A 1 181 ? 8.481 -5.030 5.134 1.00 97.19 181 HIS A N 1
ATOM 1514 C CA . HIS A 1 181 ? 8.626 -6.280 4.385 1.00 97.19 181 HIS A CA 1
ATOM 1515 C C . HIS A 1 181 ? 7.721 -7.367 4.968 1.00 97.19 181 HIS A C 1
ATOM 1517 O O . HIS A 1 181 ? 6.999 -8.023 4.225 1.00 97.19 181 HIS A O 1
ATOM 1523 N N . ASN A 1 182 ? 7.662 -7.491 6.296 1.00 95.44 182 ASN A N 1
ATOM 1524 C CA . ASN A 1 182 ? 6.741 -8.394 6.982 1.00 95.44 182 ASN A CA 1
ATOM 1525 C C . ASN A 1 182 ? 5.271 -8.073 6.650 1.00 95.44 182 ASN A C 1
ATOM 1527 O O . ASN A 1 182 ? 4.507 -8.972 6.304 1.00 95.44 182 ASN A O 1
ATOM 1531 N N . TYR A 1 183 ? 4.888 -6.790 6.663 1.00 95.88 183 TYR A N 1
ATOM 1532 C CA . TYR A 1 183 ? 3.571 -6.350 6.191 1.00 95.88 183 TYR A CA 1
ATOM 1533 C C . TYR A 1 183 ? 3.305 -6.822 4.762 1.00 95.88 183 TYR A C 1
ATOM 1535 O O . TYR A 1 183 ? 2.253 -7.391 4.485 1.00 95.88 183 TYR A O 1
ATOM 1543 N N . LEU A 1 184 ? 4.252 -6.601 3.854 1.00 95.38 184 LEU A N 1
ATOM 1544 C CA . LEU A 1 184 ? 4.099 -6.924 2.444 1.00 95.38 184 LEU A CA 1
ATOM 1545 C C . LEU A 1 184 ? 3.943 -8.435 2.218 1.00 95.38 184 LEU A C 1
ATOM 1547 O O . LEU A 1 184 ? 3.057 -8.839 1.470 1.00 95.38 184 LEU A O 1
ATOM 1551 N N . ILE A 1 185 ? 4.764 -9.251 2.883 1.00 95.50 185 ILE A N 1
ATOM 1552 C CA . ILE A 1 185 ? 4.804 -10.710 2.725 1.00 95.50 185 ILE A CA 1
ATOM 1553 C C . ILE A 1 185 ? 3.641 -11.391 3.447 1.00 95.50 185 ILE A C 1
ATOM 1555 O O . ILE A 1 185 ? 2.923 -12.186 2.842 1.00 95.50 185 ILE A O 1
ATOM 1559 N N . ASN A 1 186 ? 3.416 -11.071 4.719 1.00 94.44 186 ASN A N 1
ATOM 1560 C CA . ASN A 1 186 ? 2.542 -11.868 5.580 1.00 94.44 186 ASN A CA 1
ATOM 1561 C C . ASN A 1 186 ? 1.135 -11.286 5.739 1.00 94.44 186 ASN A C 1
ATOM 1563 O O . ASN A 1 186 ? 0.210 -12.020 6.069 1.00 94.44 186 ASN A O 1
ATOM 1567 N N . TYR A 1 187 ? 0.942 -9.989 5.484 1.00 94.62 187 TYR A N 1
ATOM 1568 C CA . TYR A 1 187 ? -0.346 -9.333 5.721 1.00 94.62 187 TYR A CA 1
ATOM 1569 C C . TYR A 1 187 ? -1.015 -8.844 4.439 1.00 94.62 187 TYR A C 1
ATOM 1571 O O . TYR A 1 187 ? -2.176 -9.149 4.164 1.00 94.62 187 TYR A O 1
ATOM 1579 N N . TRP A 1 188 ? -0.302 -8.049 3.648 1.00 92.88 188 TRP A N 1
ATOM 1580 C CA . TRP A 1 188 ? -0.856 -7.421 2.465 1.00 92.88 188 TRP A CA 1
A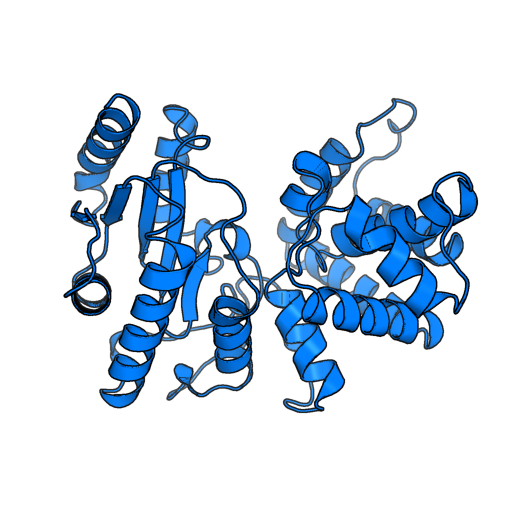TOM 1581 C C . TRP A 1 188 ? -1.188 -8.463 1.398 1.00 92.88 188 TRP A C 1
ATOM 1583 O O . TRP A 1 188 ? -0.454 -9.423 1.175 1.00 92.88 188 TRP A O 1
ATOM 1593 N N . LYS A 1 189 ? -2.294 -8.240 0.695 1.00 89.75 189 LYS A N 1
ATOM 1594 C CA . LYS A 1 189 ? -2.639 -8.944 -0.538 1.00 89.75 189 LYS A CA 1
ATOM 1595 C C . LYS A 1 189 ? -3.331 -7.968 -1.492 1.00 89.75 189 LYS A C 1
ATOM 1597 O O . LYS A 1 189 ? -3.999 -7.039 -1.016 1.00 89.75 189 LYS A O 1
ATOM 1602 N N . PRO A 1 190 ? -3.192 -8.137 -2.814 1.00 86.00 190 PRO A N 1
ATOM 1603 C CA . PRO A 1 190 ? -4.090 -7.484 -3.753 1.00 86.00 190 PRO A CA 1
ATOM 1604 C C . PRO A 1 190 ? -5.512 -7.984 -3.475 1.00 86.00 190 PRO A C 1
ATOM 1606 O O . PRO A 1 190 ? -5.741 -9.172 -3.262 1.00 86.00 190 PRO A O 1
ATOM 1609 N N . LEU A 1 191 ? -6.468 -7.063 -3.368 1.00 69.00 191 LEU A N 1
ATOM 1610 C CA . LEU A 1 191 ? -7.840 -7.395 -2.957 1.00 69.00 191 LEU A CA 1
ATOM 1611 C C . LEU A 1 191 ? -8.839 -7.327 -4.092 1.00 69.00 191 LEU A C 1
ATOM 1613 O O . LEU A 1 191 ? -9.987 -7.737 -3.920 1.00 69.00 191 LEU A O 1
ATOM 1617 N N . LYS A 1 192 ? -8.415 -6.818 -5.237 1.00 73.00 192 LYS A N 1
ATOM 1618 C CA . LYS A 1 192 ? -9.172 -6.883 -6.468 1.00 73.00 192 LYS A CA 1
ATOM 1619 C C . LYS A 1 192 ? -8.278 -7.548 -7.481 1.00 73.00 192 LYS A C 1
ATOM 1621 O O . LYS A 1 192 ? -7.122 -7.157 -7.614 1.00 73.00 192 LYS A O 1
ATOM 1626 N N . ARG A 1 193 ? -8.842 -8.511 -8.199 1.00 72.38 193 ARG A N 1
ATOM 1627 C CA . ARG A 1 193 ? -8.291 -8.856 -9.495 1.00 72.38 193 ARG A CA 1
ATOM 1628 C C . ARG A 1 193 ? -8.501 -7.639 -10.375 1.00 72.38 193 ARG A C 1
ATOM 1630 O O . ARG A 1 193 ? -9.632 -7.311 -10.730 1.00 72.38 193 ARG A O 1
ATOM 1637 N N . LYS A 1 194 ? -7.420 -6.914 -10.620 1.00 85.69 194 LYS A N 1
ATOM 1638 C CA . LYS A 1 194 ? -7.309 -6.168 -11.859 1.00 85.69 194 LYS A CA 1
ATOM 1639 C C . LYS A 1 194 ? -6.532 -7.037 -12.826 1.00 85.69 194 LYS A C 1
ATOM 1641 O O . LYS A 1 194 ? -5.818 -7.945 -12.424 1.00 85.69 194 LYS A O 1
ATOM 1646 N N . MET A 1 195 ? -6.695 -6.755 -14.098 1.00 92.56 195 MET A N 1
ATOM 1647 C CA . MET A 1 195 ? -6.148 -7.607 -15.138 1.00 92.56 195 MET A CA 1
ATOM 1648 C C . MET A 1 195 ? -4.648 -7.347 -15.347 1.00 92.56 195 MET A C 1
ATOM 1650 O O . MET A 1 195 ? -3.896 -8.283 -15.600 1.00 92.56 195 MET A O 1
ATOM 1654 N N . ILE A 1 196 ? -4.171 -6.109 -15.143 1.00 96.00 196 ILE A N 1
ATOM 1655 C CA . ILE A 1 196 ? -2.755 -5.753 -15.332 1.00 96.00 196 ILE A CA 1
ATOM 1656 C C . ILE A 1 196 ? -2.106 -5.272 -14.030 1.00 96.00 196 ILE A C 1
ATOM 1658 O O . ILE A 1 196 ? -2.583 -4.318 -13.409 1.00 96.00 196 ILE A O 1
ATOM 1662 N N . ALA A 1 197 ? -0.951 -5.847 -13.683 1.00 96.94 197 ALA A N 1
ATOM 1663 C CA . ALA A 1 197 ? -0.016 -5.285 -12.708 1.00 96.94 197 ALA A CA 1
ATOM 1664 C C . ALA A 1 197 ? 1.072 -4.461 -13.421 1.00 96.94 197 ALA A C 1
ATOM 1666 O O . ALA A 1 197 ? 1.922 -5.010 -14.119 1.00 96.94 197 ALA A O 1
ATOM 1667 N N . LEU A 1 198 ? 1.055 -3.137 -13.237 1.00 98.19 198 LEU A N 1
ATOM 1668 C CA . LEU A 1 198 ? 2.028 -2.200 -13.801 1.00 98.19 198 LEU A CA 1
ATOM 1669 C C . LEU A 1 198 ? 3.110 -1.832 -12.779 1.00 98.19 198 LEU A C 1
ATOM 1671 O O . LEU A 1 198 ? 2.847 -1.107 -11.817 1.00 98.19 198 LEU A O 1
ATOM 1675 N N . PHE A 1 199 ? 4.346 -2.241 -13.043 1.00 98.56 199 PHE A N 1
ATOM 1676 C CA . PHE A 1 199 ? 5.520 -1.928 -12.233 1.00 98.56 199 PHE A CA 1
ATOM 1677 C C . PHE A 1 199 ? 6.267 -0.713 -12.789 1.00 98.56 199 PHE A C 1
ATOM 1679 O O . PHE A 1 199 ? 6.628 -0.656 -13.963 1.00 98.56 199 PHE A O 1
ATOM 1686 N N . THR A 1 200 ? 6.515 0.267 -11.926 1.00 98.25 200 THR A N 1
ATOM 1687 C CA . THR A 1 200 ? 7.246 1.512 -12.226 1.00 98.25 200 THR A CA 1
ATOM 1688 C C . THR A 1 200 ? 8.315 1.750 -11.158 1.00 98.25 200 THR A C 1
ATOM 1690 O O . THR A 1 200 ? 8.207 1.165 -10.083 1.00 98.25 200 THR A O 1
ATOM 1693 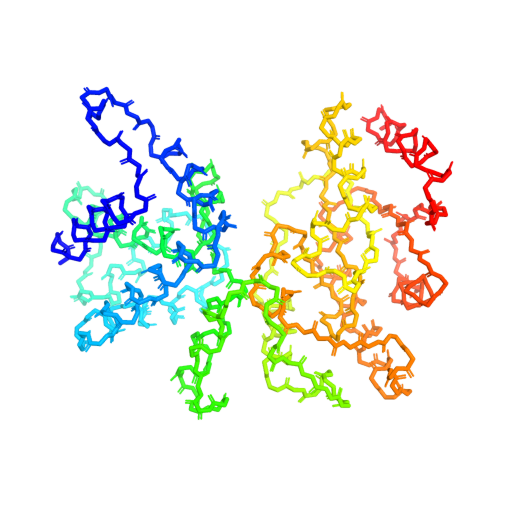N N . PRO A 1 201 ? 9.378 2.534 -11.399 1.00 97.06 201 PRO A N 1
ATOM 1694 C CA . PRO A 1 201 ? 10.417 2.714 -10.393 1.00 97.06 201 PRO A CA 1
ATOM 1695 C C . PRO A 1 201 ? 9.985 3.677 -9.294 1.00 97.06 201 PRO A C 1
ATOM 1697 O O . PRO A 1 201 ? 9.047 4.471 -9.447 1.00 97.06 201 PRO A O 1
ATOM 1700 N N . CYS A 1 202 ? 10.743 3.653 -8.203 1.00 94.12 202 CYS A N 1
ATOM 1701 C CA . CYS A 1 202 ? 10.746 4.711 -7.208 1.00 94.12 202 CYS A CA 1
ATOM 1702 C C . CYS A 1 202 ? 11.149 6.077 -7.816 1.00 94.12 202 CYS A C 1
ATOM 1704 O O . CYS A 1 202 ? 11.492 6.222 -8.991 1.00 94.12 202 CYS A O 1
ATOM 1706 N N . SER A 1 203 ? 11.094 7.119 -6.988 1.00 93.62 203 SER A N 1
ATOM 1707 C CA . SER A 1 203 ? 11.599 8.453 -7.318 1.00 93.62 203 SER A CA 1
ATOM 1708 C C . SER A 1 203 ? 12.269 9.061 -6.092 1.00 93.62 203 SER A C 1
ATOM 1710 O O . SER A 1 203 ? 11.823 8.802 -4.970 1.00 93.62 203 SER A O 1
ATOM 1712 N N . GLY A 1 204 ? 13.284 9.904 -6.310 1.00 92.00 204 GLY A N 1
ATOM 1713 C CA . GLY A 1 204 ? 13.844 10.765 -5.263 1.00 92.00 204 GLY A CA 1
ATOM 1714 C C . GLY A 1 204 ? 12.836 11.793 -4.731 1.00 92.00 204 GLY A C 1
ATOM 1715 O O . GLY A 1 204 ? 12.960 12.257 -3.605 1.00 92.00 204 GLY A O 1
ATOM 1716 N N . VAL A 1 205 ? 11.776 12.106 -5.490 1.00 94.56 205 VAL A N 1
ATOM 1717 C CA . VAL A 1 205 ? 10.669 12.940 -5.000 1.00 94.56 205 VAL A CA 1
ATOM 1718 C C . VAL A 1 205 ? 9.742 12.103 -4.121 1.00 94.56 205 VAL A C 1
ATOM 1720 O O . VAL A 1 205 ? 9.177 11.105 -4.578 1.00 94.56 205 VAL A O 1
ATOM 1723 N N . LYS A 1 206 ? 9.527 12.546 -2.877 1.00 94.00 206 LYS A N 1
ATOM 1724 C CA . LYS A 1 206 ? 8.568 11.954 -1.933 1.00 94.00 206 LYS A CA 1
ATOM 1725 C C . LYS A 1 206 ? 7.445 12.942 -1.584 1.00 94.00 206 LYS A C 1
ATOM 1727 O O . LYS A 1 206 ? 7.719 14.122 -1.366 1.00 94.00 206 LYS A O 1
ATOM 1732 N N . PRO A 1 207 ? 6.181 12.492 -1.476 1.00 94.25 207 PRO A N 1
ATOM 1733 C CA . PRO A 1 207 ? 5.659 11.171 -1.846 1.00 94.25 207 PRO A CA 1
ATOM 1734 C C . PRO A 1 207 ? 5.800 10.876 -3.344 1.00 94.25 207 PRO A C 1
ATOM 1736 O O . PRO A 1 207 ? 5.641 11.770 -4.174 1.00 94.25 207 PRO A O 1
ATOM 1739 N N . ILE A 1 208 ? 6.054 9.610 -3.685 1.00 94.62 208 ILE A N 1
ATOM 1740 C CA . ILE A 1 208 ? 6.385 9.160 -5.053 1.00 94.62 208 ILE A CA 1
ATOM 1741 C C . ILE A 1 208 ? 5.354 9.600 -6.116 1.00 94.62 208 ILE A C 1
ATOM 1743 O O . ILE A 1 208 ? 5.780 10.008 -7.205 1.00 94.62 208 ILE A O 1
ATOM 1747 N N . PRO A 1 209 ? 4.032 9.626 -5.831 1.00 93.69 209 PRO A N 1
ATOM 1748 C CA . PRO A 1 209 ? 3.025 10.082 -6.792 1.00 93.69 209 PRO A CA 1
ATOM 1749 C C . PRO A 1 209 ? 3.189 11.531 -7.266 1.00 93.69 209 PRO A C 1
ATOM 1751 O O . PRO A 1 209 ? 2.645 11.897 -8.302 1.00 93.69 209 PRO A O 1
ATOM 1754 N N . ARG A 1 210 ? 3.950 12.366 -6.544 1.00 93.12 210 ARG A N 1
ATOM 1755 C CA . ARG A 1 210 ? 4.237 13.753 -6.947 1.00 93.12 210 ARG A CA 1
ATOM 1756 C C . ARG A 1 210 ? 5.361 13.875 -7.976 1.00 93.12 210 ARG A C 1
ATOM 1758 O O . ARG A 1 210 ? 5.564 14.954 -8.522 1.00 93.12 210 ARG A O 1
ATOM 1765 N N . SER A 1 211 ? 6.107 12.803 -8.234 1.00 95.75 211 SER A N 1
ATOM 1766 C CA . SER A 1 211 ? 7.185 12.831 -9.223 1.00 95.75 211 SER A CA 1
ATOM 1767 C C . SER A 1 211 ? 6.643 12.974 -10.649 1.00 95.75 211 SER A C 1
ATOM 1769 O O . SER A 1 211 ? 5.592 12.429 -10.990 1.00 95.75 211 SER A O 1
ATOM 1771 N N . PHE A 1 212 ? 7.391 13.677 -11.504 1.00 96.56 212 PHE A N 1
ATOM 1772 C CA . PHE A 1 212 ? 6.987 14.009 -12.875 1.00 96.56 212 PHE A CA 1
ATOM 1773 C C . PHE A 1 212 ? 6.482 12.796 -13.674 1.00 96.56 212 PHE A C 1
ATOM 1775 O O . PHE A 1 212 ? 5.386 12.829 -14.235 1.00 96.56 212 PHE A O 1
ATOM 1782 N N . MET A 1 213 ? 7.252 11.704 -13.686 1.00 96.62 213 MET A N 1
ATOM 1783 C CA . MET A 1 213 ? 6.894 10.494 -14.433 1.00 96.62 213 MET A CA 1
ATOM 1784 C C . MET A 1 213 ? 5.617 9.840 -13.898 1.00 96.62 213 MET A C 1
ATOM 1786 O O . MET A 1 213 ? 4.760 9.438 -14.683 1.00 96.62 213 MET A O 1
ATOM 1790 N N . ASN A 1 214 ? 5.445 9.791 -12.574 1.00 96.00 214 ASN A N 1
ATOM 1791 C CA . ASN A 1 214 ? 4.248 9.223 -11.957 1.00 96.00 214 ASN A CA 1
ATOM 1792 C C . ASN A 1 214 ? 2.997 10.052 -12.270 1.00 96.00 214 ASN A C 1
ATOM 1794 O O . ASN A 1 214 ? 1.973 9.475 -12.625 1.00 96.00 214 ASN A O 1
ATOM 1798 N N . VAL A 1 215 ? 3.098 11.386 -12.251 1.00 96.25 215 VAL A N 1
ATOM 1799 C CA . VAL A 1 215 ? 2.005 12.288 -12.653 1.00 96.25 215 VAL A CA 1
ATOM 1800 C C . VAL A 1 215 ? 1.586 12.046 -14.106 1.00 96.25 215 VAL A C 1
ATOM 1802 O O . VAL A 1 215 ? 0.392 12.026 -14.411 1.00 96.25 215 VAL A O 1
ATOM 1805 N N . LYS A 1 216 ? 2.548 11.840 -15.015 1.00 97.81 216 LYS A N 1
ATOM 1806 C CA . LYS A 1 216 ? 2.263 11.558 -16.430 1.00 97.81 216 LYS A CA 1
ATOM 1807 C C . LYS A 1 216 ? 1.596 10.195 -16.625 1.00 97.81 216 LYS A C 1
ATOM 1809 O O . LYS A 1 216 ? 0.610 10.117 -17.356 1.00 97.81 216 LYS A O 1
ATOM 1814 N N . ILE A 1 217 ? 2.090 9.153 -15.955 1.00 97.81 217 ILE A N 1
ATOM 1815 C CA . ILE A 1 217 ? 1.495 7.808 -15.998 1.00 97.81 217 ILE A CA 1
ATOM 1816 C C . ILE A 1 217 ? 0.071 7.838 -15.434 1.00 97.81 217 ILE A C 1
ATOM 1818 O O . ILE A 1 217 ? -0.849 7.355 -16.085 1.00 97.81 217 ILE A O 1
ATOM 1822 N N . ASP A 1 218 ? -0.149 8.485 -14.289 1.00 95.88 218 ASP A N 1
ATOM 1823 C CA . ASP A 1 218 ? -1.490 8.659 -13.721 1.00 95.88 218 ASP A CA 1
ATOM 1824 C C . ASP A 1 218 ? -2.420 9.440 -14.664 1.00 95.88 218 ASP A C 1
ATOM 1826 O O . ASP A 1 218 ? -3.608 9.140 -14.775 1.00 95.88 218 ASP A O 1
ATOM 1830 N N . GLY A 1 219 ? -1.883 10.439 -15.371 1.00 97.25 219 GLY A N 1
ATOM 1831 C CA . GLY A 1 219 ? -2.603 11.170 -16.410 1.00 97.25 219 GLY A CA 1
ATOM 1832 C C . GLY A 1 219 ? -3.044 10.274 -17.568 1.00 97.25 219 GLY A C 1
ATOM 1833 O O . GLY A 1 219 ? -4.185 10.387 -18.010 1.00 97.25 219 GLY A O 1
ATOM 1834 N N . ILE A 1 220 ? -2.179 9.360 -18.022 1.00 97.75 220 ILE A N 1
ATOM 1835 C CA . ILE A 1 220 ? -2.523 8.341 -19.0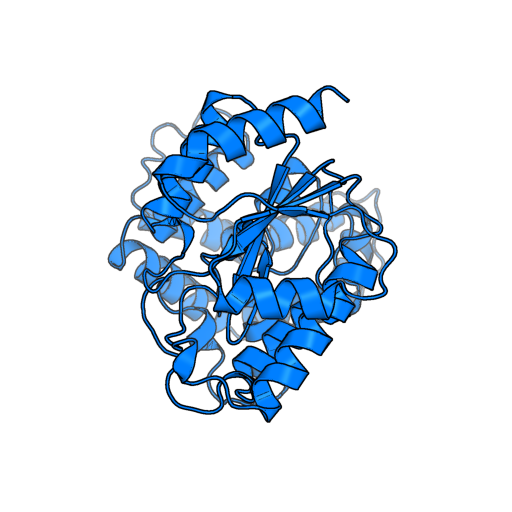24 1.00 97.75 220 ILE A CA 1
ATOM 1836 C C . ILE A 1 220 ? -3.636 7.440 -18.490 1.00 97.75 220 ILE A C 1
ATOM 1838 O O . ILE A 1 220 ? -4.663 7.295 -19.150 1.00 97.75 220 ILE A O 1
ATOM 1842 N N . LEU A 1 221 ? -3.470 6.875 -17.291 1.00 96.94 221 LEU A N 1
ATOM 1843 C CA . LEU A 1 221 ? -4.447 5.924 -16.766 1.00 96.94 221 LEU A CA 1
ATOM 1844 C C . LEU A 1 221 ? -5.840 6.546 -16.628 1.00 96.94 221 LEU A C 1
ATOM 1846 O O . LEU A 1 221 ? -6.820 5.931 -17.039 1.00 96.94 221 LEU A O 1
ATOM 1850 N N . ARG A 1 222 ? -5.923 7.789 -16.136 1.00 96.06 222 ARG A N 1
ATOM 1851 C CA . ARG A 1 222 ? -7.186 8.539 -16.064 1.00 96.06 222 ARG A CA 1
ATOM 1852 C C . ARG A 1 222 ? -7.760 8.860 -17.436 1.00 96.06 222 ARG A C 1
ATOM 1854 O O . ARG A 1 222 ? -8.922 8.567 -17.692 1.00 96.06 222 ARG A O 1
ATOM 1861 N N . LYS A 1 223 ? -6.960 9.477 -18.314 1.00 97.19 223 LYS A N 1
ATOM 1862 C CA . LYS A 1 223 ? -7.429 9.983 -19.615 1.00 97.19 223 LYS A CA 1
ATOM 1863 C C . LYS A 1 223 ? -8.014 8.873 -20.489 1.00 97.19 223 LYS A C 1
ATOM 1865 O O . LYS A 1 223 ? -8.946 9.135 -21.238 1.00 97.19 223 LYS A O 1
ATOM 1870 N N . TYR A 1 224 ? -7.469 7.663 -20.388 1.00 96.81 224 TYR A N 1
ATOM 1871 C CA . TYR A 1 224 ? -7.879 6.521 -21.204 1.00 96.81 224 TYR A CA 1
ATOM 1872 C C . TYR A 1 224 ? -8.707 5.479 -20.434 1.00 96.81 224 TYR A C 1
ATOM 1874 O O . TYR A 1 224 ? -8.900 4.378 -20.936 1.00 96.81 224 TYR A O 1
ATOM 1882 N N . GLY A 1 225 ? -9.192 5.795 -19.225 1.00 94.69 225 GLY A N 1
ATOM 1883 C CA . GLY A 1 225 ? -10.077 4.904 -18.461 1.00 94.69 225 GLY A CA 1
ATOM 1884 C C . GLY A 1 225 ? -9.429 3.598 -17.981 1.00 94.69 225 GLY A C 1
ATOM 1885 O O . GLY A 1 225 ? -10.127 2.628 -17.702 1.00 94.69 225 GLY A O 1
ATOM 1886 N N . LEU A 1 226 ? -8.100 3.555 -17.863 1.00 95.75 226 LEU A N 1
ATOM 1887 C CA . LEU A 1 226 ? -7.338 2.356 -17.496 1.00 95.75 226 LEU A CA 1
ATOM 1888 C C . LEU A 1 226 ? -7.278 2.107 -15.977 1.00 95.75 226 LEU A C 1
ATOM 1890 O O . LEU A 1 226 ? -6.837 1.043 -15.550 1.00 95.75 226 LEU A O 1
ATOM 1894 N N . GLU A 1 227 ? -7.723 3.051 -15.139 1.00 90.44 227 GLU A N 1
ATOM 1895 C CA . GLU A 1 227 ? -7.670 2.931 -13.666 1.00 90.44 227 GLU A CA 1
ATOM 1896 C C . GLU A 1 227 ? -8.437 1.713 -13.119 1.00 90.44 227 GLU A C 1
ATOM 1898 O O . GLU A 1 227 ? -8.071 1.171 -12.070 1.00 90.44 227 GLU A O 1
ATOM 1903 N N . GLY A 1 228 ? -9.483 1.275 -13.830 1.00 89.06 228 GLY A N 1
ATOM 1904 C CA . GLY A 1 228 ? -10.259 0.078 -13.495 1.00 89.06 228 GLY A CA 1
ATOM 1905 C C . GLY A 1 228 ? -9.545 -1.240 -13.811 1.00 89.06 228 GLY A C 1
ATOM 1906 O O . GLY A 1 228 ? -9.851 -2.248 -13.184 1.00 89.06 228 GLY A O 1
ATOM 1907 N N . TYR A 1 229 ? -8.566 -1.223 -14.719 1.00 94.00 229 TYR A N 1
ATOM 1908 C CA . TYR A 1 229 ? -7.920 -2.421 -15.270 1.00 94.00 229 TYR A CA 1
ATOM 1909 C C . TYR A 1 229 ? -6.466 -2.591 -14.831 1.00 94.00 229 TYR A C 1
ATOM 1911 O O . TYR A 1 229 ? -5.941 -3.701 -14.854 1.00 94.00 229 TYR A O 1
ATOM 1919 N N . VAL A 1 230 ? -5.815 -1.496 -14.433 1.00 95.31 230 VAL A N 1
ATOM 1920 C CA . VAL A 1 230 ? -4.394 -1.468 -14.080 1.00 95.31 230 VAL A CA 1
ATOM 1921 C C . VAL A 1 230 ? -4.229 -1.210 -12.588 1.00 95.31 230 VAL A C 1
ATOM 1923 O O . VAL A 1 230 ? -4.701 -0.196 -12.063 1.00 95.31 230 VAL A O 1
ATOM 1926 N N . ASP A 1 231 ? -3.532 -2.107 -11.893 1.00 94.81 231 ASP A N 1
ATOM 1927 C CA . ASP A 1 231 ? -2.974 -1.840 -10.569 1.00 94.81 231 ASP A CA 1
ATOM 1928 C C . ASP A 1 231 ? -1.520 -1.432 -10.696 1.00 94.81 231 ASP A C 1
ATOM 1930 O O . ASP A 1 231 ? -0.747 -2.013 -11.451 1.00 94.81 231 ASP A O 1
ATOM 1934 N N . ARG A 1 232 ? -1.148 -0.396 -9.948 1.00 96.19 232 ARG A N 1
ATOM 1935 C CA . ARG A 1 232 ? 0.197 0.158 -9.987 1.00 96.19 232 ARG A CA 1
ATOM 1936 C C . ARG A 1 232 ? 1.020 -0.328 -8.806 1.00 96.19 232 ARG A C 1
ATOM 1938 O O . ARG A 1 232 ? 0.571 -0.291 -7.656 1.00 96.19 232 ARG A O 1
ATOM 1945 N N . TYR A 1 233 ? 2.270 -0.639 -9.100 1.00 97.81 233 TYR A N 1
ATOM 1946 C CA . TYR A 1 233 ? 3.296 -0.999 -8.143 1.00 97.81 233 TYR A CA 1
ATOM 1947 C C . TYR A 1 233 ? 4.567 -0.204 -8.399 1.00 97.81 233 TYR A C 1
ATOM 1949 O O . TYR A 1 233 ? 4.908 0.132 -9.537 1.00 97.81 233 TYR A O 1
ATOM 1957 N N . ILE A 1 234 ? 5.270 0.107 -7.318 1.00 98.19 234 ILE A N 1
ATOM 1958 C CA . ILE A 1 234 ? 6.554 0.788 -7.364 1.00 98.19 234 ILE A CA 1
ATOM 1959 C C . ILE A 1 234 ? 7.628 -0.200 -6.923 1.00 98.19 234 ILE A C 1
ATOM 1961 O O . ILE A 1 234 ? 7.613 -0.643 -5.777 1.00 98.19 234 ILE A O 1
ATOM 1965 N N . VAL A 1 235 ? 8.558 -0.524 -7.816 1.00 98.31 235 VAL A N 1
ATOM 1966 C CA . VAL A 1 235 ? 9.761 -1.300 -7.492 1.00 98.31 235 VAL A CA 1
ATOM 1967 C C . VAL A 1 235 ? 10.752 -0.342 -6.852 1.00 98.31 235 VAL A C 1
ATOM 1969 O O . VAL A 1 235 ? 11.096 0.686 -7.444 1.00 98.31 235 VAL A O 1
ATOM 1972 N N . SER A 1 236 ? 11.128 -0.620 -5.607 1.00 96.19 236 SER A N 1
ATOM 1973 C CA . SER A 1 236 ? 11.847 0.345 -4.785 1.00 96.19 236 SER A CA 1
ATOM 1974 C C . SER A 1 236 ? 12.790 -0.284 -3.776 1.00 96.19 236 SER A C 1
ATOM 1976 O O . SER A 1 236 ? 12.388 -1.062 -2.930 1.00 96.19 236 SER A O 1
ATOM 1978 N N . GLU A 1 237 ? 14.010 0.210 -3.731 1.00 95.88 237 GLU A N 1
ATOM 1979 C CA . GLU A 1 237 ? 14.888 0.172 -2.569 1.00 95.88 237 GLU A CA 1
ATOM 1980 C C . GLU A 1 237 ? 14.411 1.192 -1.512 1.00 95.88 237 GLU A C 1
ATOM 1982 O O . GLU A 1 237 ? 13.847 2.225 -1.887 1.00 95.88 237 GLU A O 1
ATOM 1987 N N . PRO A 1 238 ? 14.556 0.922 -0.202 1.00 96.81 238 PRO A N 1
ATOM 1988 C CA . PRO A 1 238 ? 14.841 -0.379 0.406 1.00 96.81 238 PRO A CA 1
ATOM 1989 C C . PRO A 1 238 ? 13.576 -1.251 0.590 1.00 96.81 238 PRO A C 1
ATOM 1991 O O . PRO A 1 238 ? 13.616 -2.309 1.206 1.00 96.81 238 PRO A O 1
ATOM 1994 N N . LEU A 1 239 ? 12.411 -0.807 0.106 1.00 97.69 239 LEU A N 1
ATOM 1995 C CA . LEU A 1 239 ? 11.103 -1.390 0.445 1.00 97.69 239 LEU A CA 1
ATOM 1996 C C . LEU A 1 239 ? 10.693 -2.623 -0.381 1.00 97.69 239 LEU A C 1
ATOM 1998 O O . LEU A 1 239 ? 9.626 -3.182 -0.148 1.00 97.69 239 LEU A O 1
ATOM 2002 N N . ALA A 1 240 ? 11.531 -3.043 -1.323 1.00 97.69 240 ALA A N 1
ATOM 2003 C CA . ALA A 1 240 ? 11.294 -4.011 -2.390 1.00 97.69 240 ALA A CA 1
ATOM 2004 C C . ALA A 1 240 ? 10.145 -3.645 -3.352 1.00 97.69 240 ALA A C 1
ATOM 2006 O O . ALA A 1 240 ? 10.361 -3.398 -4.541 1.00 97.69 240 ALA A O 1
ATOM 2007 N N . LEU A 1 241 ? 8.918 -3.566 -2.841 1.00 98.12 241 LEU A N 1
ATOM 2008 C CA . LEU A 1 241 ? 7.723 -3.262 -3.616 1.00 98.12 241 LEU A CA 1
ATOM 2009 C C . LEU A 1 241 ? 6.767 -2.390 -2.810 1.00 98.12 241 LEU A C 1
ATOM 2011 O O . LEU A 1 241 ? 6.479 -2.682 -1.655 1.00 98.12 241 LEU A O 1
ATOM 2015 N N . ILE A 1 242 ? 6.210 -1.360 -3.442 1.00 97.69 242 ILE A N 1
ATOM 2016 C CA . ILE A 1 242 ? 5.199 -0.494 -2.837 1.00 97.69 242 ILE A CA 1
ATOM 2017 C C . ILE A 1 242 ? 3.933 -0.542 -3.698 1.00 97.69 242 ILE A C 1
ATOM 2019 O O . ILE A 1 242 ? 3.949 -0.039 -4.826 1.00 97.69 242 ILE A O 1
ATOM 2023 N N . PRO A 1 243 ? 2.808 -1.086 -3.198 1.00 95.50 243 PRO A N 1
ATOM 2024 C CA . PRO A 1 243 ? 1.509 -0.878 -3.829 1.00 95.50 243 PRO A CA 1
ATOM 2025 C C . PRO A 1 243 ? 1.243 0.625 -3.948 1.00 95.50 243 PRO A C 1
ATOM 2027 O O . PRO A 1 243 ? 1.288 1.336 -2.944 1.00 95.50 243 PRO A O 1
ATOM 2030 N N . TYR A 1 244 ? 0.970 1.132 -5.151 1.00 94.12 244 TYR A N 1
ATOM 2031 C CA . TYR A 1 244 ? 0.983 2.577 -5.428 1.00 94.12 244 TYR A CA 1
ATOM 2032 C C . TYR A 1 244 ? 0.043 3.384 -4.522 1.00 94.12 244 TYR A C 1
ATOM 2034 O O . TYR A 1 244 ? 0.373 4.489 -4.093 1.00 94.12 244 TYR A O 1
ATOM 2042 N N . ARG A 1 245 ? -1.097 2.794 -4.140 1.00 88.56 245 ARG A N 1
ATOM 2043 C CA . ARG A 1 245 ? -2.050 3.378 -3.178 1.00 88.56 245 ARG A CA 1
ATOM 2044 C C . ARG A 1 245 ? -1.445 3.687 -1.803 1.00 88.56 245 ARG A C 1
ATOM 2046 O O . ARG A 1 245 ? -1.945 4.558 -1.101 1.00 88.56 245 ARG A O 1
ATOM 2053 N N . PHE A 1 246 ? -0.366 3.006 -1.422 1.00 92.12 246 PHE A N 1
ATOM 2054 C CA . PHE A 1 246 ? 0.329 3.192 -0.150 1.00 92.12 246 PHE A CA 1
ATOM 2055 C C . PHE A 1 246 ? 1.536 4.124 -0.247 1.00 92.12 246 PHE A C 1
ATOM 2057 O O . PHE A 1 246 ? 2.214 4.345 0.749 1.00 92.12 246 PHE A O 1
ATOM 2064 N N . ALA A 1 247 ? 1.793 4.731 -1.408 1.00 94.00 247 ALA A N 1
ATOM 2065 C CA . ALA A 1 247 ? 2.973 5.565 -1.618 1.00 94.00 247 ALA A CA 1
ATOM 2066 C C . ALA A 1 247 ? 2.976 6.891 -0.822 1.00 94.00 247 ALA A C 1
ATOM 2068 O O . ALA A 1 247 ? 3.990 7.587 -0.806 1.00 94.00 247 ALA A O 1
ATOM 2069 N N . TYR A 1 248 ? 1.861 7.242 -0.169 1.00 92.19 248 TYR A N 1
ATOM 2070 C CA . TYR A 1 248 ? 1.755 8.350 0.793 1.00 92.19 248 TYR A CA 1
ATOM 2071 C C . TYR A 1 248 ? 1.937 7.918 2.253 1.00 92.19 248 TYR A C 1
ATOM 2073 O O . TYR A 1 248 ? 2.072 8.773 3.128 1.00 92.19 248 TYR A O 1
ATOM 2081 N N . TYR A 1 249 ? 1.910 6.617 2.534 1.00 93.62 249 TYR A N 1
ATOM 2082 C CA . TYR A 1 249 ? 2.026 6.085 3.884 1.00 93.62 249 TYR A CA 1
ATOM 2083 C C . TYR A 1 249 ? 3.480 5.811 4.250 1.00 93.62 249 TYR A C 1
ATOM 2085 O O . TYR A 1 249 ? 4.348 5.636 3.394 1.00 93.62 249 TYR A O 1
ATOM 2093 N N . PHE A 1 250 ? 3.737 5.749 5.552 1.00 95.38 250 PHE A N 1
ATOM 2094 C CA . PHE A 1 250 ? 5.010 5.268 6.062 1.00 95.38 250 PHE A CA 1
ATOM 2095 C C . PHE A 1 250 ? 5.198 3.774 5.726 1.00 95.38 250 PHE A C 1
ATOM 2097 O O . PHE A 1 250 ? 4.216 3.018 5.770 1.00 95.38 250 PHE A O 1
ATOM 2104 N N . PRO A 1 251 ? 6.423 3.320 5.400 1.00 96.25 251 PRO A N 1
ATOM 2105 C CA . PRO A 1 251 ? 7.656 4.103 5.220 1.00 96.25 251 PRO A CA 1
ATOM 2106 C C . PRO A 1 251 ? 7.847 4.698 3.810 1.00 96.25 251 PRO A C 1
ATOM 2108 O O . PRO A 1 251 ? 8.789 5.455 3.595 1.00 96.25 251 PRO A O 1
ATOM 2111 N N . ALA A 1 252 ? 6.973 4.391 2.846 1.00 96.88 252 ALA A N 1
ATOM 2112 C CA . ALA A 1 252 ? 7.143 4.713 1.422 1.00 96.88 252 ALA A CA 1
ATOM 2113 C C . ALA A 1 252 ? 7.380 6.198 1.095 1.00 96.88 252 ALA A C 1
ATOM 2115 O O . ALA A 1 252 ? 8.072 6.513 0.123 1.00 96.88 252 ALA A O 1
ATOM 2116 N N . ALA A 1 253 ? 6.830 7.114 1.891 1.00 96.38 253 ALA A N 1
ATOM 2117 C CA . ALA A 1 253 ? 6.986 8.553 1.690 1.00 96.38 253 ALA A CA 1
ATOM 2118 C C . ALA A 1 253 ? 8.106 9.198 2.532 1.00 96.38 253 ALA A C 1
ATOM 2120 O O . ALA A 1 253 ? 8.197 10.426 2.557 1.00 96.38 253 ALA A O 1
ATOM 2121 N N . HIS A 1 254 ? 8.920 8.404 3.236 1.00 96.88 254 HIS A N 1
ATOM 2122 C CA . HIS A 1 254 ? 9.718 8.883 4.375 1.00 96.88 254 HIS A CA 1
ATOM 2123 C C . HIS A 1 254 ? 11.171 8.400 4.390 1.00 96.88 254 HIS A C 1
ATOM 2125 O O . HIS A 1 254 ? 11.864 8.588 5.392 1.00 96.88 254 HIS A O 1
ATOM 2131 N N . TYR A 1 255 ? 11.637 7.786 3.305 1.00 96.38 255 TYR A N 1
ATOM 2132 C CA . TYR A 1 255 ? 13.010 7.311 3.173 1.00 96.38 255 TYR A CA 1
ATOM 2133 C C . TYR A 1 255 ? 13.750 8.016 2.034 1.00 96.38 255 TYR A C 1
ATOM 2135 O O . TYR A 1 255 ? 13.140 8.420 1.038 1.00 96.38 255 TYR A O 1
ATOM 2143 N N . ASP A 1 256 ? 15.066 8.110 2.191 1.00 95.38 256 ASP A N 1
ATOM 2144 C CA . ASP A 1 256 ? 16.007 8.505 1.150 1.00 95.38 256 ASP A CA 1
ATOM 2145 C C . ASP A 1 256 ? 17.126 7.468 1.094 1.00 95.38 256 ASP A C 1
ATOM 2147 O O . ASP A 1 256 ? 17.813 7.220 2.088 1.00 95.38 256 ASP A O 1
ATOM 2151 N N . TYR A 1 257 ? 17.218 6.790 -0.046 1.00 95.44 257 TYR A N 1
ATOM 2152 C CA . TYR A 1 257 ? 18.122 5.670 -0.251 1.00 95.44 257 TYR A CA 1
ATOM 2153 C C . TYR A 1 257 ? 18.375 5.504 -1.745 1.00 95.44 257 TYR A C 1
ATOM 2155 O O . TYR A 1 257 ? 17.460 5.186 -2.506 1.00 95.44 257 TYR A O 1
ATOM 2163 N N . HIS A 1 258 ? 19.603 5.782 -2.171 1.00 93.31 258 HIS A N 1
ATOM 2164 C CA . HIS A 1 258 ? 19.954 5.782 -3.584 1.00 93.31 258 HIS A CA 1
ATOM 2165 C C . HIS A 1 258 ? 20.284 4.355 -4.062 1.00 93.31 258 HIS A C 1
ATOM 2167 O O . HIS A 1 258 ? 20.954 3.622 -3.335 1.00 93.31 258 HIS A O 1
ATOM 2173 N N . PRO A 1 259 ? 19.917 3.951 -5.296 1.00 93.56 259 PRO A N 1
ATOM 2174 C CA . PRO A 1 259 ? 20.244 2.629 -5.841 1.00 93.56 259 PRO A CA 1
ATOM 2175 C C . PRO A 1 259 ? 21.723 2.231 -5.748 1.00 93.56 259 PRO A C 1
ATOM 2177 O O . PRO A 1 259 ? 22.035 1.056 -5.592 1.00 93.56 259 PRO A O 1
ATOM 2180 N N . SER A 1 260 ? 22.643 3.201 -5.823 1.00 93.69 260 SER A N 1
ATOM 2181 C CA . SER A 1 260 ? 24.089 2.948 -5.704 1.00 93.69 260 SER A CA 1
ATOM 2182 C C . SER A 1 260 ? 24.538 2.534 -4.301 1.00 93.69 260 SER A C 1
ATOM 2184 O O . SER A 1 260 ? 25.683 2.130 -4.143 1.00 93.69 260 SER A O 1
ATOM 2186 N N . MET A 1 261 ? 23.676 2.677 -3.293 1.00 94.56 261 MET A N 1
ATOM 2187 C CA . MET A 1 261 ? 23.961 2.286 -1.911 1.00 94.56 261 MET A CA 1
ATOM 2188 C C . MET A 1 261 ? 23.632 0.817 -1.641 1.00 94.56 261 MET A C 1
ATOM 2190 O O . MET A 1 261 ? 24.059 0.296 -0.618 1.00 94.56 261 MET A O 1
ATOM 2194 N N . VAL A 1 262 ? 22.892 0.158 -2.544 1.00 96.56 262 VAL A N 1
ATOM 2195 C CA . VAL A 1 262 ? 22.477 -1.239 -2.387 1.00 96.56 262 VAL A CA 1
ATOM 2196 C C . VAL A 1 262 ? 23.707 -2.139 -2.453 1.00 96.56 262 VAL A C 1
ATOM 2198 O O . VAL A 1 262 ? 24.302 -2.329 -3.517 1.00 96.56 262 VAL A O 1
ATOM 2201 N N . SER A 1 263 ? 24.069 -2.720 -1.315 1.00 96.62 263 SER A N 1
ATOM 2202 C CA . SER A 1 263 ? 25.140 -3.711 -1.230 1.00 96.62 263 SER A CA 1
ATOM 2203 C C . SER A 1 263 ? 24.758 -5.036 -1.917 1.00 96.62 263 SER A C 1
ATOM 2205 O O . SER A 1 263 ? 23.575 -5.312 -2.148 1.00 96.62 263 SER A O 1
ATOM 2207 N N . PRO A 1 264 ? 25.731 -5.916 -2.226 1.00 96.56 264 PRO A N 1
ATOM 2208 C CA . PRO A 1 264 ? 25.440 -7.247 -2.765 1.00 96.56 264 PRO A CA 1
ATOM 2209 C C . PRO A 1 264 ? 24.517 -8.089 -1.872 1.00 96.56 264 PRO A C 1
ATOM 2211 O O . PRO A 1 264 ? 23.731 -8.882 -2.385 1.00 96.56 264 PRO A O 1
ATOM 2214 N N . GLU A 1 265 ? 24.596 -7.918 -0.551 1.00 97.19 265 GLU A N 1
ATOM 2215 C CA . GLU A 1 265 ? 23.718 -8.600 0.401 1.00 97.19 265 GLU A CA 1
ATOM 2216 C C . GLU A 1 265 ? 22.290 -8.054 0.345 1.00 97.19 265 GLU A C 1
ATOM 2218 O O . GLU A 1 265 ? 21.345 -8.820 0.164 1.00 97.19 265 GLU A O 1
ATOM 2223 N N . GLU A 1 266 ? 22.128 -6.732 0.394 1.00 97.75 266 GLU A N 1
ATOM 2224 C CA . GLU A 1 266 ? 20.818 -6.088 0.268 1.00 97.75 266 GLU A CA 1
ATOM 2225 C C . GLU A 1 266 ? 20.156 -6.393 -1.076 1.00 97.75 266 GLU A C 1
ATOM 2227 O O . GLU A 1 266 ? 18.944 -6.576 -1.143 1.00 97.75 266 GLU A O 1
ATOM 2232 N N . ARG A 1 267 ? 20.946 -6.517 -2.149 1.00 97.88 267 ARG A N 1
ATOM 2233 C CA . ARG A 1 267 ? 20.457 -6.947 -3.461 1.00 97.88 267 ARG A CA 1
ATOM 2234 C C . ARG A 1 267 ? 19.823 -8.337 -3.408 1.00 97.88 267 ARG A C 1
ATOM 2236 O O . ARG A 1 267 ? 18.769 -8.517 -4.012 1.00 97.88 267 ARG A O 1
ATOM 2243 N N . ARG A 1 268 ? 20.439 -9.301 -2.711 1.00 98.00 268 ARG A N 1
ATOM 2244 C CA . ARG A 1 268 ? 19.865 -10.651 -2.545 1.00 98.00 268 ARG A CA 1
ATOM 2245 C C . ARG A 1 268 ? 18.520 -10.574 -1.829 1.00 98.00 268 ARG A C 1
ATOM 2247 O O . ARG A 1 268 ? 17.528 -11.054 -2.365 1.00 98.00 268 ARG A O 1
ATOM 2254 N N . VAL A 1 269 ? 18.470 -9.855 -0.705 1.00 98.06 269 VAL A N 1
ATOM 2255 C CA . VAL A 1 269 ? 17.229 -9.627 0.056 1.00 98.06 269 VAL A CA 1
ATOM 2256 C C . VAL A 1 269 ? 16.157 -8.960 -0.812 1.00 98.06 269 VAL A C 1
ATOM 2258 O O . VAL A 1 269 ? 15.001 -9.371 -0.803 1.00 98.06 269 VAL A O 1
ATOM 2261 N N . TYR A 1 270 ? 16.526 -7.954 -1.607 1.00 98.25 270 TYR A N 1
ATOM 2262 C CA . TYR A 1 270 ? 15.614 -7.265 -2.518 1.00 98.25 270 TYR A CA 1
ATOM 2263 C C . TYR A 1 270 ? 14.997 -8.234 -3.537 1.00 98.25 270 TYR A C 1
ATOM 2265 O O . TYR A 1 270 ? 13.773 -8.295 -3.668 1.00 98.25 270 TYR A O 1
ATOM 2273 N N . VAL A 1 271 ? 15.829 -9.011 -4.233 1.00 98.56 271 VAL A N 1
ATOM 2274 C CA . VAL A 1 271 ? 15.376 -9.986 -5.234 1.00 98.56 271 VAL A CA 1
ATOM 2275 C C . VAL A 1 271 ? 14.470 -11.038 -4.598 1.00 98.56 271 VAL A C 1
ATOM 2277 O O . VAL A 1 271 ? 13.395 -11.303 -5.131 1.00 98.56 271 VAL A O 1
ATOM 2280 N N . GLU A 1 272 ? 14.853 -11.595 -3.449 1.00 98.19 272 GLU A N 1
ATOM 2281 C CA . GLU A 1 272 ? 14.076 -12.622 -2.743 1.00 98.19 272 GLU A CA 1
ATOM 2282 C C . GLU A 1 272 ? 12.710 -12.106 -2.284 1.00 98.19 272 GLU A C 1
ATOM 2284 O O . GLU A 1 272 ? 11.687 -12.754 -2.517 1.00 98.19 272 GLU A O 1
ATOM 2289 N N . LEU A 1 273 ? 12.667 -10.910 -1.687 1.00 98.19 273 LEU A N 1
ATOM 2290 C CA . LEU A 1 273 ? 11.415 -10.275 -1.279 1.00 98.19 273 LEU A CA 1
ATOM 2291 C C . LEU A 1 273 ? 10.507 -10.023 -2.479 1.00 98.19 273 LEU A C 1
ATOM 2293 O O . LEU A 1 273 ? 9.312 -10.313 -2.427 1.00 98.19 273 LEU A O 1
ATOM 2297 N N . LEU A 1 274 ? 11.065 -9.483 -3.563 1.00 98.00 274 LEU A N 1
ATOM 2298 C CA . LEU A 1 274 ? 10.299 -9.177 -4.762 1.00 98.00 274 LEU A CA 1
ATOM 2299 C C . LEU A 1 274 ? 9.771 -10.454 -5.424 1.00 98.00 274 LEU A C 1
ATOM 2301 O O . LEU A 1 274 ? 8.588 -10.499 -5.759 1.00 98.00 274 LEU A O 1
ATOM 2305 N N . ARG A 1 275 ? 10.602 -11.499 -5.540 1.00 98.06 275 ARG A N 1
ATOM 2306 C CA . ARG A 1 275 ? 10.210 -12.814 -6.067 1.00 98.06 275 ARG A CA 1
ATOM 2307 C C . ARG A 1 275 ? 9.043 -13.380 -5.276 1.00 98.06 275 ARG A C 1
ATOM 2309 O O . ARG A 1 275 ? 8.008 -13.668 -5.865 1.00 98.06 275 ARG A O 1
ATOM 2316 N N . LYS A 1 276 ? 9.178 -13.449 -3.948 1.00 96.94 276 LYS A N 1
ATOM 2317 C CA . LYS A 1 276 ? 8.145 -14.003 -3.068 1.00 96.94 276 LYS A CA 1
ATOM 2318 C C . LYS A 1 276 ? 6.812 -13.273 -3.221 1.00 96.94 276 LYS A C 1
ATOM 2320 O O . LYS A 1 276 ? 5.765 -13.895 -3.336 1.00 96.94 276 LYS A O 1
ATOM 2325 N N . VAL A 1 277 ? 6.834 -11.940 -3.277 1.00 96.56 277 VAL A N 1
ATOM 2326 C CA . VAL A 1 277 ? 5.607 -11.154 -3.482 1.00 96.56 277 VAL A CA 1
ATOM 2327 C C . VAL A 1 277 ? 5.008 -11.395 -4.862 1.00 96.56 277 VAL A C 1
ATOM 2329 O O . VAL A 1 277 ? 3.786 -11.504 -4.977 1.00 96.56 277 VAL A O 1
ATOM 2332 N N . ILE A 1 278 ? 5.837 -11.453 -5.906 1.00 96.12 278 ILE A N 1
ATOM 2333 C CA . ILE A 1 278 ? 5.347 -11.683 -7.263 1.00 96.12 278 ILE A CA 1
ATOM 2334 C C . ILE A 1 278 ? 4.704 -13.064 -7.357 1.00 96.12 278 ILE A C 1
ATOM 2336 O O . ILE A 1 278 ? 3.553 -13.149 -7.768 1.00 96.12 278 ILE A O 1
ATOM 2340 N N . GLU A 1 279 ? 5.387 -14.108 -6.907 1.00 95.19 279 GLU A N 1
ATOM 2341 C CA . GLU A 1 279 ? 4.903 -15.487 -6.941 1.00 95.19 279 GLU A CA 1
ATOM 2342 C C . GLU A 1 279 ? 3.626 -15.685 -6.106 1.00 95.19 279 GLU A C 1
ATOM 2344 O O . GLU A 1 279 ? 2.597 -16.133 -6.618 1.00 95.19 279 GLU A O 1
ATOM 2349 N N . ASP A 1 280 ? 3.650 -15.282 -4.831 1.00 93.19 280 ASP A N 1
ATOM 2350 C CA . ASP A 1 280 ? 2.552 -15.561 -3.900 1.00 93.19 280 ASP A CA 1
ATOM 2351 C C . ASP A 1 280 ? 1.313 -14.703 -4.173 1.00 93.19 280 ASP A C 1
ATOM 2353 O O . ASP A 1 280 ? 0.181 -15.114 -3.887 1.00 93.19 280 ASP A O 1
ATOM 2357 N N . LYS A 1 281 ? 1.514 -13.471 -4.659 1.00 92.69 281 LYS A N 1
ATOM 2358 C CA . LYS A 1 281 ? 0.470 -12.437 -4.651 1.00 92.69 281 LYS A CA 1
ATOM 2359 C C . LYS A 1 281 ? 0.191 -11.845 -6.016 1.00 92.69 281 LYS A C 1
ATOM 2361 O O . LYS A 1 281 ? -0.968 -11.545 -6.269 1.00 92.69 281 LYS A O 1
ATOM 2366 N N . ILE A 1 282 ? 1.180 -11.644 -6.881 1.00 93.81 282 ILE A N 1
ATOM 2367 C CA . ILE A 1 282 ? 0.941 -10.988 -8.176 1.00 93.81 282 ILE A CA 1
ATOM 2368 C C . ILE A 1 282 ? 0.555 -12.015 -9.241 1.00 93.81 282 ILE A C 1
ATOM 2370 O O . ILE A 1 282 ? -0.539 -11.923 -9.783 1.00 93.81 282 ILE A O 1
ATOM 2374 N N . ALA A 1 283 ? 1.386 -13.026 -9.482 1.00 91.62 283 ALA A N 1
ATOM 2375 C CA . ALA A 1 283 ? 1.195 -14.039 -10.520 1.00 91.62 283 ALA A CA 1
ATOM 2376 C C . ALA A 1 283 ? -0.190 -14.706 -10.453 1.00 91.62 283 ALA A C 1
ATOM 2378 O O . ALA A 1 283 ? -0.815 -14.979 -11.467 1.00 91.62 283 ALA A O 1
ATOM 2379 N N . ARG A 1 284 ? -0.721 -14.902 -9.240 1.00 87.75 284 ARG A N 1
ATOM 2380 C CA . ARG A 1 284 ? -2.037 -15.525 -9.017 1.00 87.75 284 ARG A CA 1
ATOM 2381 C C . ARG A 1 284 ? -3.229 -14.571 -9.181 1.00 87.75 284 ARG A C 1
ATOM 2383 O O . ARG A 1 284 ? -4.370 -15.026 -9.301 1.00 87.75 284 ARG A O 1
ATOM 2390 N N . ASN A 1 285 ? -3.007 -13.256 -9.126 1.00 90.50 285 ASN A N 1
ATOM 2391 C CA . ASN A 1 285 ? -4.073 -12.245 -9.061 1.00 90.50 285 ASN A CA 1
ATOM 2392 C C . ASN A 1 285 ? -4.152 -11.320 -10.281 1.00 90.50 285 ASN A C 1
ATOM 2394 O O . ASN A 1 285 ? -5.105 -10.547 -10.354 1.00 90.50 285 ASN A O 1
ATOM 2398 N N . TYR A 1 286 ? -3.200 -11.400 -11.208 1.00 92.81 286 TYR A N 1
ATOM 2399 C CA . TYR A 1 286 ? -3.151 -10.568 -12.406 1.00 92.81 286 TYR A CA 1
ATOM 2400 C C . TYR A 1 286 ? -2.940 -11.442 -13.634 1.00 92.81 286 TYR A C 1
ATOM 2402 O O . TYR A 1 286 ? -2.123 -12.356 -13.603 1.00 92.81 286 TYR A O 1
ATOM 2410 N N . ASP A 1 287 ? -3.648 -11.125 -14.712 1.00 91.69 287 ASP A N 1
ATOM 2411 C CA . ASP A 1 287 ? -3.562 -11.869 -15.969 1.00 91.69 287 ASP A CA 1
ATOM 2412 C C . ASP A 1 287 ? -2.286 -11.510 -16.733 1.00 91.69 287 ASP A C 1
ATOM 2414 O O . ASP A 1 287 ? -1.755 -12.321 -17.489 1.00 91.69 287 ASP A O 1
ATOM 2418 N N . ARG A 1 288 ? -1.802 -10.273 -16.560 1.00 93.75 288 ARG A N 1
ATOM 2419 C CA . ARG A 1 288 ? -0.625 -9.742 -17.250 1.00 93.75 288 ARG A CA 1
ATOM 2420 C C . ARG A 1 288 ? 0.239 -8.904 -16.318 1.00 93.75 288 ARG A C 1
ATOM 2422 O O . ARG A 1 288 ? -0.257 -8.096 -15.523 1.00 93.75 288 ARG A O 1
ATOM 2429 N N . ILE A 1 289 ? 1.552 -9.017 -16.490 1.00 97.25 289 ILE A N 1
ATOM 2430 C CA . ILE A 1 289 ? 2.531 -8.129 -15.866 1.00 97.25 289 ILE A CA 1
ATOM 2431 C C . ILE A 1 289 ? 3.071 -7.168 -16.925 1.00 97.25 289 ILE A C 1
ATOM 2433 O O . ILE A 1 289 ? 3.512 -7.573 -17.996 1.00 97.25 289 ILE A O 1
ATOM 2437 N N . VAL A 1 290 ? 3.080 -5.873 -16.618 1.00 98.50 290 VAL A N 1
ATOM 2438 C CA . VAL A 1 290 ? 3.759 -4.852 -17.425 1.00 98.50 290 VAL A CA 1
ATOM 2439 C C . VAL A 1 290 ? 4.764 -4.147 -16.537 1.00 98.50 290 VAL A C 1
ATOM 2441 O O . VAL A 1 290 ? 4.428 -3.716 -15.438 1.00 98.50 290 VAL A O 1
ATOM 2444 N N . TYR A 1 291 ? 5.996 -3.974 -17.000 1.00 98.69 291 TYR A N 1
ATOM 2445 C CA . TYR A 1 291 ? 7.006 -3.258 -16.232 1.00 98.69 291 TYR A CA 1
ATOM 2446 C C . TYR A 1 291 ? 7.710 -2.207 -17.080 1.00 98.69 291 TYR A C 1
ATOM 2448 O O . TYR A 1 291 ? 8.131 -2.441 -18.210 1.00 98.69 291 TYR A O 1
ATOM 2456 N N . SER A 1 292 ? 7.833 -1.012 -16.509 1.00 98.50 292 SER A N 1
ATOM 2457 C CA . SER A 1 292 ? 8.569 0.104 -17.081 1.00 98.50 292 SER A CA 1
ATOM 2458 C C . SER A 1 292 ? 9.547 0.617 -16.045 1.00 98.50 292 SER A C 1
ATOM 2460 O O . SER A 1 292 ? 9.214 1.452 -15.208 1.00 98.50 292 SER A O 1
ATOM 2462 N N . LEU A 1 293 ? 10.753 0.047 -16.076 1.00 98.25 293 LEU A N 1
ATOM 2463 C CA . LEU A 1 293 ? 11.800 0.239 -15.076 1.00 98.25 293 LEU A CA 1
ATOM 2464 C C . LEU A 1 293 ? 13.121 0.708 -15.725 1.00 98.25 293 LEU A C 1
ATOM 2466 O O . LEU A 1 293 ? 13.448 0.269 -16.836 1.00 98.25 293 LEU A O 1
ATOM 2470 N N . PRO A 1 294 ? 13.897 1.582 -15.052 1.00 96.81 294 PRO A N 1
ATOM 2471 C CA . PRO A 1 294 ? 15.254 1.940 -15.444 1.00 96.81 294 PRO A CA 1
ATOM 2472 C C . PRO A 1 294 ? 16.205 0.767 -15.178 1.00 96.81 294 PRO A C 1
ATOM 2474 O O . PRO A 1 294 ? 15.865 -0.180 -14.474 1.00 96.81 294 PRO A O 1
ATOM 2477 N N . ARG A 1 295 ? 17.424 0.837 -15.727 1.00 97.12 295 ARG A N 1
ATOM 2478 C CA . ARG A 1 295 ? 18.372 -0.291 -15.795 1.00 97.12 295 ARG A CA 1
ATOM 2479 C C . ARG A 1 295 ? 18.574 -1.043 -14.474 1.00 97.12 295 ARG A C 1
ATOM 2481 O O . ARG A 1 295 ? 18.587 -2.269 -14.496 1.00 97.12 295 ARG A O 1
ATOM 2488 N N . PHE A 1 296 ? 18.749 -0.337 -13.356 1.00 97.06 296 PHE A N 1
ATOM 2489 C CA . PHE A 1 296 ? 18.971 -0.968 -12.051 1.00 97.06 296 PHE A CA 1
ATOM 2490 C C . PHE A 1 296 ? 17.747 -1.777 -11.598 1.00 97.06 296 PHE A C 1
ATOM 2492 O O . PHE A 1 296 ? 17.836 -2.995 -11.468 1.00 97.06 296 PHE A O 1
ATOM 2499 N N . HIS A 1 297 ? 16.587 -1.129 -11.447 1.00 98.12 297 HIS A N 1
ATOM 2500 C CA . HIS A 1 297 ? 15.341 -1.784 -11.028 1.00 98.12 297 HIS A CA 1
ATOM 2501 C C . HIS A 1 297 ? 14.884 -2.861 -12.007 1.00 98.12 297 HIS A C 1
ATOM 2503 O O . HIS A 1 297 ? 14.364 -3.883 -11.577 1.00 98.12 297 HIS A O 1
ATOM 2509 N N . LYS A 1 298 ? 15.106 -2.651 -13.311 1.00 98.44 298 LYS A N 1
ATOM 2510 C CA . LYS A 1 298 ? 14.821 -3.637 -14.356 1.00 98.44 298 LYS A CA 1
ATOM 2511 C C . LYS A 1 298 ? 15.559 -4.947 -14.080 1.00 98.44 298 LYS A C 1
ATOM 2513 O O . LYS A 1 298 ? 14.924 -5.989 -14.063 1.00 98.44 298 LYS A O 1
ATOM 2518 N N . ARG A 1 299 ? 16.867 -4.885 -13.803 1.00 98.25 299 ARG A N 1
ATOM 2519 C CA . ARG A 1 299 ? 17.682 -6.074 -13.503 1.00 98.25 299 ARG A CA 1
ATOM 2520 C C . ARG A 1 299 ? 17.188 -6.816 -12.264 1.00 98.25 299 ARG A C 1
ATOM 2522 O O . ARG A 1 299 ? 17.070 -8.031 -12.310 1.00 98.25 299 ARG A O 1
ATOM 2529 N N . ILE A 1 300 ? 16.880 -6.087 -11.190 1.00 98.50 300 ILE A N 1
ATOM 2530 C CA . ILE A 1 300 ? 16.326 -6.674 -9.958 1.00 98.50 300 ILE A CA 1
ATOM 2531 C C . ILE A 1 300 ? 14.990 -7.370 -10.238 1.00 98.50 300 ILE A C 1
ATOM 2533 O O . ILE A 1 300 ? 14.768 -8.488 -9.789 1.00 98.50 300 ILE A O 1
ATOM 2537 N N . PHE A 1 301 ? 14.110 -6.713 -10.995 1.00 98.56 301 PHE A N 1
ATOM 2538 C CA . PHE A 1 301 ? 12.799 -7.250 -11.340 1.00 98.56 301 PHE A CA 1
ATOM 2539 C C . PHE A 1 301 ? 12.903 -8.503 -12.213 1.00 98.56 301 PHE A C 1
ATOM 2541 O O . PHE A 1 301 ? 12.276 -9.507 -11.900 1.00 98.56 301 PHE A O 1
ATOM 2548 N N . GLU A 1 302 ? 13.721 -8.465 -13.266 1.00 98.50 302 GLU A N 1
ATOM 2549 C CA . GLU A 1 302 ? 13.927 -9.594 -14.182 1.00 98.50 302 GLU A CA 1
ATOM 2550 C C . GLU A 1 302 ? 14.538 -10.807 -13.475 1.00 98.50 302 GLU A C 1
ATOM 2552 O O . GLU A 1 302 ? 14.124 -11.935 -13.714 1.00 98.50 302 GLU A O 1
ATOM 2557 N N . GLU A 1 303 ? 15.465 -10.591 -12.545 1.00 98.44 303 GLU A N 1
ATOM 2558 C CA . GLU A 1 303 ? 16.011 -11.663 -11.711 1.00 98.44 303 GLU A CA 1
ATOM 2559 C C . GLU A 1 303 ? 14.974 -12.236 -10.736 1.00 98.44 303 GLU A C 1
ATOM 2561 O O . GLU A 1 303 ? 14.937 -13.448 -10.510 1.00 98.44 303 GLU A O 1
ATOM 2566 N N . ALA A 1 304 ? 14.105 -11.388 -10.179 1.00 98.31 304 ALA A N 1
ATOM 2567 C CA . ALA A 1 304 ? 13.039 -11.820 -9.284 1.00 98.31 304 ALA A CA 1
ATOM 2568 C C . ALA A 1 304 ? 12.005 -12.701 -10.001 1.00 98.31 304 ALA A C 1
ATOM 2570 O O . ALA A 1 304 ? 11.582 -13.702 -9.426 1.00 98.31 304 ALA A O 1
ATOM 2571 N N . ILE A 1 305 ? 11.642 -12.368 -11.246 1.00 97.56 305 ILE A N 1
ATOM 2572 C CA . ILE A 1 305 ? 10.687 -13.155 -12.047 1.00 97.56 305 ILE A CA 1
ATOM 2573 C C . ILE A 1 305 ? 11.325 -14.314 -12.815 1.00 97.56 305 ILE A C 1
ATOM 2575 O O . ILE A 1 305 ? 10.607 -15.151 -13.352 1.00 97.56 305 ILE A O 1
ATOM 2579 N N . SER A 1 306 ? 12.655 -14.372 -12.887 1.00 96.94 306 SER A N 1
ATOM 2580 C CA . SER A 1 306 ? 13.360 -15.462 -13.558 1.00 96.94 306 SER A CA 1
ATOM 2581 C C . SER A 1 306 ? 12.971 -16.811 -12.950 1.00 96.94 306 SER A C 1
ATOM 2583 O O . SER A 1 306 ? 13.075 -17.000 -11.736 1.00 96.94 306 SER A O 1
ATOM 2585 N N . GLY A 1 307 ? 12.522 -17.736 -13.801 1.00 93.31 307 GLY A N 1
ATOM 2586 C CA . GLY A 1 307 ? 12.045 -19.063 -13.406 1.00 93.31 307 GLY A CA 1
ATOM 2587 C C . GLY A 1 307 ? 10.596 -19.116 -12.908 1.00 93.31 307 GLY A C 1
ATOM 2588 O O . GLY A 1 307 ? 10.120 -20.208 -12.615 1.00 93.31 307 GLY A O 1
ATOM 2589 N N . LEU A 1 308 ? 9.887 -17.983 -12.824 1.00 94.12 308 LEU A N 1
ATOM 2590 C CA . LEU A 1 308 ? 8.450 -17.966 -12.545 1.00 94.12 308 LEU A CA 1
ATOM 2591 C C . LEU A 1 308 ? 7.653 -18.099 -13.848 1.00 94.12 308 LEU A C 1
ATOM 2593 O O . LEU A 1 308 ? 8.015 -17.508 -14.866 1.00 94.12 308 LEU A O 1
ATOM 2597 N N . ASP A 1 309 ? 6.531 -18.814 -13.791 1.00 90.62 309 ASP A N 1
ATOM 2598 C CA . ASP A 1 309 ? 5.566 -18.905 -14.892 1.00 90.62 309 ASP A CA 1
ATOM 2599 C C . ASP A 1 309 ? 4.702 -17.633 -14.949 1.00 90.62 309 ASP A C 1
ATOM 2601 O O . ASP A 1 309 ? 3.564 -17.591 -14.479 1.00 90.62 309 ASP A O 1
ATOM 2605 N N . VAL A 1 310 ? 5.301 -16.535 -15.420 1.00 90.19 310 VAL A N 1
ATOM 2606 C CA . VAL A 1 310 ? 4.637 -15.234 -15.559 1.00 90.19 310 VAL A CA 1
ATOM 2607 C C . VAL A 1 310 ? 4.934 -14.601 -16.910 1.00 90.19 310 VAL A C 1
ATOM 2609 O O . VAL A 1 310 ? 6.086 -14.434 -17.309 1.00 90.19 310 VAL A O 1
ATOM 2612 N N . GLU A 1 311 ? 3.884 -14.155 -17.596 1.00 88.00 311 GLU A N 1
ATOM 2613 C CA . GLU A 1 311 ? 4.032 -13.358 -18.809 1.00 88.00 311 GLU A CA 1
ATOM 2614 C C . GLU A 1 311 ? 4.239 -11.879 -18.442 1.00 88.00 311 GLU A C 1
ATOM 2616 O O . GLU A 1 311 ? 3.336 -11.204 -17.927 1.00 88.00 311 GLU A O 1
ATOM 2621 N N . ALA A 1 312 ? 5.447 -11.366 -18.694 1.00 96.06 312 ALA A N 1
ATOM 2622 C CA . ALA A 1 312 ? 5.834 -9.995 -18.372 1.00 96.06 312 ALA A CA 1
ATOM 2623 C C . ALA A 1 312 ? 6.242 -9.199 -19.621 1.00 96.06 312 ALA A C 1
ATOM 2625 O O . ALA A 1 312 ? 7.162 -9.567 -20.348 1.00 96.06 312 ALA A O 1
ATOM 2626 N N . VAL A 1 313 ? 5.601 -8.048 -19.835 1.00 98.06 313 VAL A N 1
ATOM 2627 C CA . VAL A 1 313 ? 5.869 -7.152 -20.968 1.00 98.06 313 VAL A CA 1
ATOM 2628 C C . VAL A 1 313 ? 6.694 -5.949 -20.515 1.00 98.06 313 VAL A C 1
ATOM 2630 O O . VAL A 1 313 ? 6.246 -5.136 -19.699 1.00 98.06 313 VAL A O 1
ATOM 2633 N N . TYR A 1 314 ? 7.890 -5.794 -21.084 1.00 98.50 314 TYR A N 1
ATOM 2634 C CA . TYR A 1 314 ? 8.743 -4.631 -20.836 1.00 98.50 314 TYR A CA 1
ATOM 2635 C C . TYR A 1 314 ? 8.377 -3.444 -21.730 1.00 98.50 314 TYR A C 1
ATOM 2637 O O . TYR A 1 314 ? 8.286 -3.575 -22.951 1.00 98.50 314 TYR A O 1
ATOM 2645 N N . VAL A 1 315 ? 8.283 -2.252 -21.138 1.00 98.44 315 VAL A N 1
ATOM 2646 C CA . VAL A 1 315 ? 8.247 -0.980 -21.873 1.00 98.44 315 VAL A CA 1
ATOM 2647 C C . VAL A 1 315 ? 9.348 -0.056 -21.343 1.00 98.44 315 VAL A C 1
ATOM 2649 O O . VAL A 1 315 ? 9.354 0.231 -20.144 1.00 98.44 315 VAL A O 1
ATOM 2652 N N . PRO A 1 316 ? 10.261 0.468 -22.184 1.00 97.88 316 PRO A N 1
ATOM 2653 C CA . PRO A 1 316 ? 11.345 1.329 -21.716 1.00 97.88 316 PRO A CA 1
ATOM 2654 C C . PRO A 1 316 ? 10.870 2.498 -20.844 1.00 97.88 316 PRO A C 1
ATOM 2656 O O . PRO A 1 316 ? 9.891 3.176 -21.159 1.00 97.88 316 PRO A O 1
ATOM 2659 N N . TYR A 1 317 ? 11.568 2.735 -19.732 1.00 96.88 317 TYR A N 1
ATOM 2660 C CA . TYR A 1 317 ? 11.221 3.802 -18.793 1.00 96.88 317 TYR A CA 1
ATOM 2661 C C . TYR A 1 317 ? 11.844 5.131 -19.212 1.00 96.88 317 TYR A C 1
ATOM 2663 O O . TYR A 1 317 ? 12.988 5.438 -18.876 1.00 96.88 317 TYR A O 1
ATOM 2671 N N . ASN A 1 318 ? 11.082 5.920 -19.962 1.00 94.44 318 ASN A N 1
ATOM 2672 C CA . ASN A 1 318 ? 11.436 7.276 -20.363 1.00 94.44 318 ASN A CA 1
ATOM 2673 C C . ASN A 1 318 ? 10.154 8.020 -20.789 1.00 94.44 318 ASN A C 1
ATOM 2675 O O . ASN A 1 318 ? 9.207 7.397 -21.272 1.00 94.44 318 ASN A O 1
ATOM 2679 N N . VAL A 1 319 ? 10.114 9.348 -20.629 1.00 95.12 319 VAL A N 1
ATOM 2680 C CA . VAL A 1 319 ? 8.987 10.193 -21.057 1.00 95.12 319 VAL A CA 1
ATOM 2681 C C . VAL A 1 319 ? 8.599 9.966 -22.527 1.00 95.12 319 VAL A C 1
ATOM 2683 O O . VAL A 1 319 ? 7.410 9.924 -22.837 1.00 95.12 319 VAL A O 1
ATOM 2686 N N . TYR A 1 320 ? 9.571 9.727 -23.414 1.00 97.00 320 TYR A N 1
ATOM 2687 C CA . TYR A 1 320 ? 9.331 9.486 -24.843 1.00 97.00 320 TYR A CA 1
ATOM 2688 C C . TYR A 1 320 ? 8.646 8.143 -25.135 1.00 97.00 320 TYR A C 1
ATOM 2690 O O . TYR A 1 320 ? 8.023 7.986 -26.179 1.00 97.00 320 TYR A O 1
ATOM 2698 N N . TYR A 1 321 ? 8.703 7.189 -24.201 1.00 97.38 321 TYR A N 1
ATOM 2699 C CA . TYR A 1 321 ? 8.083 5.866 -24.333 1.00 97.38 321 TYR A CA 1
ATOM 2700 C C . TYR A 1 321 ? 6.712 5.773 -23.650 1.00 97.38 321 TYR A C 1
ATOM 2702 O O . TYR A 1 321 ? 6.049 4.739 -23.721 1.00 97.38 321 TYR A O 1
ATOM 2710 N N . LEU A 1 322 ? 6.225 6.860 -23.042 1.00 97.38 322 LEU A N 1
ATOM 2711 C CA . LEU A 1 322 ? 4.875 6.917 -22.478 1.00 97.38 322 LEU A CA 1
ATOM 2712 C C . LEU A 1 322 ? 3.754 6.647 -23.504 1.00 97.38 322 LEU A C 1
ATOM 2714 O O . LEU A 1 322 ? 2.795 5.963 -23.135 1.00 97.38 322 LEU A O 1
ATOM 2718 N N . PRO A 1 323 ? 3.835 7.098 -24.776 1.00 98.00 323 PRO A N 1
ATOM 2719 C CA . PRO A 1 323 ? 2.877 6.692 -25.806 1.00 98.00 323 PRO A CA 1
ATOM 2720 C C . PRO A 1 323 ? 2.854 5.174 -26.018 1.00 98.00 323 PRO A C 1
ATOM 2722 O O . PRO A 1 323 ? 1.774 4.584 -26.058 1.00 98.00 323 PRO A O 1
ATOM 2725 N N . LYS A 1 324 ? 4.030 4.532 -26.040 1.00 98.25 324 LYS A N 1
ATOM 2726 C CA . LYS A 1 324 ? 4.142 3.077 -26.182 1.00 98.25 324 LYS A CA 1
ATOM 2727 C C . LYS A 1 324 ? 3.606 2.336 -24.959 1.00 98.25 324 LYS A C 1
ATOM 2729 O O . LYS A 1 324 ? 2.940 1.314 -25.113 1.00 98.25 324 LYS A O 1
ATOM 2734 N N . LEU A 1 325 ? 3.840 2.858 -23.751 1.00 98.44 325 LEU A N 1
ATOM 2735 C CA . LEU A 1 325 ? 3.253 2.318 -22.521 1.00 98.44 325 LEU A CA 1
ATOM 2736 C C . LEU A 1 325 ? 1.723 2.367 -22.588 1.00 98.44 325 LEU A C 1
ATOM 2738 O O . LEU A 1 325 ? 1.069 1.355 -22.363 1.00 98.44 325 LEU A O 1
ATOM 2742 N N . LYS A 1 326 ? 1.159 3.521 -22.967 1.00 98.19 326 LYS A N 1
ATOM 2743 C CA . LYS A 1 326 ? -0.285 3.700 -23.186 1.00 98.19 326 LYS A CA 1
ATOM 2744 C C . LYS A 1 326 ? -0.829 2.673 -24.188 1.00 98.19 326 LYS A C 1
ATOM 2746 O O . LYS A 1 326 ? -1.824 2.023 -23.892 1.00 98.19 326 LYS A O 1
ATOM 2751 N N . GLU A 1 327 ? -0.197 2.520 -25.350 1.00 98.38 327 GLU A N 1
ATOM 2752 C CA . GLU A 1 327 ? -0.621 1.555 -26.380 1.00 98.38 327 GLU A CA 1
ATOM 2753 C C . GLU A 1 327 ? -0.559 0.110 -25.898 1.00 98.38 327 GLU A C 1
ATOM 2755 O O . GLU A 1 327 ? -1.489 -0.652 -26.136 1.00 98.38 327 GLU A O 1
ATOM 2760 N N . THR A 1 328 ? 0.502 -0.250 -25.178 1.00 98.44 328 THR A N 1
ATOM 2761 C CA . THR A 1 328 ? 0.669 -1.593 -24.611 1.00 98.44 328 THR A CA 1
ATOM 2762 C C . THR A 1 328 ? -0.447 -1.903 -23.619 1.00 98.44 328 THR A C 1
ATOM 2764 O O . THR A 1 328 ? -1.080 -2.947 -23.725 1.00 98.44 328 THR A O 1
ATOM 2767 N N . LEU A 1 329 ? -0.741 -0.976 -22.703 1.00 98.00 329 LEU A N 1
ATOM 2768 C CA . LEU A 1 329 ? -1.827 -1.142 -21.736 1.00 98.00 329 LEU A CA 1
ATOM 2769 C C . LEU A 1 329 ? -3.193 -1.231 -22.427 1.00 98.00 329 LEU A C 1
ATOM 2771 O O . LEU A 1 329 ? -3.984 -2.092 -22.076 1.00 98.00 329 LEU A O 1
ATOM 2775 N N . LEU A 1 330 ? -3.471 -0.382 -23.422 1.00 97.69 330 LEU A N 1
ATOM 2776 C CA . LEU A 1 330 ? -4.736 -0.428 -24.165 1.00 97.69 330 LEU A CA 1
ATOM 2777 C C . LEU A 1 330 ? -4.920 -1.734 -24.939 1.00 97.69 330 LEU A C 1
ATOM 2779 O O . LEU A 1 330 ? -6.037 -2.235 -25.002 1.00 97.69 330 LEU A O 1
ATOM 2783 N N . ARG A 1 331 ? -3.846 -2.264 -25.533 1.00 97.31 331 ARG A N 1
ATOM 2784 C CA . ARG A 1 331 ? -3.869 -3.541 -26.249 1.00 97.31 331 ARG A CA 1
ATOM 2785 C C . ARG A 1 331 ? -4.191 -4.689 -25.292 1.00 97.31 331 ARG A C 1
ATOM 2787 O O . ARG A 1 331 ? -5.159 -5.398 -25.522 1.00 97.31 331 ARG A O 1
ATOM 2794 N N . LEU A 1 332 ? -3.453 -4.785 -24.187 1.00 95.88 332 LEU A N 1
ATOM 2795 C CA . LEU A 1 332 ? -3.625 -5.841 -23.182 1.00 95.88 332 LEU A CA 1
ATOM 2796 C C . LEU A 1 332 ? -4.975 -5.794 -22.449 1.00 95.88 332 LEU A C 1
ATOM 2798 O O . LEU A 1 332 ? -5.306 -6.749 -21.769 1.00 95.88 332 LEU A O 1
ATOM 2802 N N . VAL A 1 333 ? -5.721 -4.685 -22.529 1.00 93.19 333 VAL A N 1
ATOM 2803 C CA . VAL A 1 333 ? -7.088 -4.569 -21.979 1.00 93.19 333 VAL A CA 1
ATOM 2804 C C . VAL A 1 333 ? -8.170 -5.043 -22.937 1.00 93.19 333 VAL A C 1
ATOM 2806 O O . VAL A 1 333 ? -9.308 -5.243 -22.522 1.00 93.19 333 VAL A O 1
ATOM 2809 N N . ARG A 1 334 ? -7.843 -5.178 -24.220 1.00 90.50 334 ARG A N 1
ATOM 2810 C CA . ARG A 1 334 ? -8.786 -5.594 -25.264 1.00 90.50 334 ARG A CA 1
ATOM 2811 C C . ARG A 1 334 ? -8.644 -7.066 -25.639 1.00 90.50 334 ARG A C 1
ATOM 2813 O O . ARG A 1 334 ? -9.597 -7.617 -26.180 1.00 90.50 334 ARG A O 1
ATOM 2820 N N . GLU A 1 335 ? -7.459 -7.626 -25.419 1.00 81.25 335 GLU A N 1
ATOM 2821 C CA . GLU A 1 335 ? -7.156 -9.062 -25.478 1.00 81.25 335 GLU A CA 1
ATOM 2822 C C . GLU A 1 335 ? -7.635 -9.747 -24.200 1.00 81.25 335 GLU A C 1
ATOM 2824 O O . GLU A 1 335 ? -8.165 -10.874 -24.316 1.00 81.25 335 GLU A O 1
#